Protein AF-A0A356X7Y5-F1 (afdb_monomer)

Secondary structure (DSSP, 8-state):
----SS--EEES-EEE-TT-EEE---SS--EEEESS-EEE-TT-EEE--TT-EEEESS-EEETGGGGEE-SS--EEEEEESSSSEEEEEESSPBPHHHHT-GGGEEEEETTT--EE-EEEEEE-TTTTS-EEEEEESPP-BT-EEEEEE-S-BBTTS-BPPTTEEEEEEB----EEEE-SSEETT-GGGEESS-TTSPPPSS-TTS-TT-EEEE-TT-EEEE-SEEE-TT-SEEEE-TT-EEEE-TT-EEE-TTPPEEEEEEEEESSSEEEE-STT---SSSS-SSEEEEEEEE-TTSEEEE---

Mean predicted aligned error: 7.17 Å

Nearest PDB structures (foldseek):
  3d1m-assembly1_D  TM=4.877E-01  e=1.302E-01  Homo sapiens
  7yix-assembly1_D  TM=3.576E-01  e=1.509E-01  Homo sapiens
  4nja-assembly1_H  TM=3.351E-01  e=1.928E-01  Mus musculus
  8si1-assembly1_H  TM=3.944E-01  e=5.677E-01  Homo sapiens
  4nj9-assembly1_H  TM=3.452E-01  e=1.308E+00  Mus musculus

pLDDT: mean 94.29, std 5.84, range [57.62, 98.81]

Solvent-accessible surface area (backbone atoms only — not comparable to full-atom values): 14761 Å² total; per-residue (Å²): 104,47,80,54,92,45,39,69,46,81,41,60,62,47,76,32,47,60,76,35,66,50,30,47,62,45,81,43,60,28,43,44,33,25,70,23,37,41,34,26,34,71,68,18,38,35,40,41,29,71,69,26,30,51,34,38,22,32,51,56,34,71,65,25,66,84,41,44,50,52,58,28,30,36,62,43,47,46,44,38,82,50,55,39,33,37,39,37,34,38,73,39,38,44,37,54,79,44,59,36,37,47,86,34,54,47,38,26,36,54,92,78,60,47,78,45,53,66,78,41,34,43,56,37,69,95,66,77,30,25,37,35,43,29,38,37,51,78,59,59,61,73,38,46,30,40,40,35,36,40,82,37,41,27,71,90,48,39,56,39,42,81,68,30,42,36,46,34,51,32,74,56,85,45,46,39,19,27,42,40,63,40,42,50,79,36,29,72,20,22,4,67,80,33,48,81,42,64,62,27,96,57,34,65,66,83,38,72,50,20,34,39,37,36,24,92,53,19,42,36,30,32,60,40,83,41,63,45,62,56,38,67,43,41,35,21,35,49,80,5,30,42,34,28,30,61,70,6,32,40,35,30,37,71,38,53,38,31,40,60,5,32,39,36,30,50,48,10,34,41,36,37,14,21,78,62,36,72,49,77,60,65,94,39,32,26,44,35,35,64,37,58,44,80,39,90,65,31,43,81,45,78,67,68,93

Structure (mmCIF, N/CA/C/O backbone):
data_AF-A0A356X7Y5-F1
#
_entry.id   AF-A0A356X7Y5-F1
#
loop_
_atom_site.group_PDB
_atom_site.id
_atom_site.type_symbol
_atom_site.label_atom_id
_atom_site.label_alt_id
_atom_site.label_comp_id
_atom_site.label_asym_id
_atom_site.label_entity_id
_atom_site.label_seq_id
_atom_site.pdbx_PDB_ins_code
_atom_site.Cartn_x
_atom_site.Cartn_y
_atom_site.Cartn_z
_atom_site.occupancy
_atom_site.B_iso_or_equiv
_atom_site.auth_seq_id
_atom_site.auth_comp_id
_atom_site.auth_asym_id
_atom_site.auth_atom_id
_atom_site.pdbx_PDB_model_num
ATOM 1 N N . THR A 1 1 ? -3.369 -12.642 -27.528 1.00 79.44 1 THR A N 1
ATOM 2 C CA . THR A 1 1 ? -2.284 -11.979 -28.268 1.00 79.44 1 THR A CA 1
ATOM 3 C C . THR A 1 1 ? -2.712 -10.588 -28.668 1.00 79.44 1 THR A C 1
ATOM 5 O O . THR A 1 1 ? -3.789 -10.423 -29.234 1.00 79.44 1 THR A O 1
ATOM 8 N N . ILE A 1 2 ? -1.907 -9.598 -28.313 1.00 78.44 2 ILE A N 1
ATOM 9 C CA . ILE A 1 2 ? -2.064 -8.186 -28.632 1.00 78.44 2 ILE A CA 1
ATOM 10 C C . ILE A 1 2 ? -1.122 -7.920 -29.788 1.00 78.44 2 ILE A C 1
ATOM 12 O O . ILE A 1 2 ? 0.072 -8.130 -29.631 1.00 78.44 2 ILE A O 1
ATOM 16 N N . SER A 1 3 ? -1.662 -7.481 -30.924 1.00 78.12 3 SER A N 1
ATOM 17 C CA . SER A 1 3 ? -0.821 -7.038 -32.028 1.00 78.12 3 SER A CA 1
ATOM 18 C C . SER A 1 3 ? -0.732 -5.529 -32.052 1.00 78.12 3 SER A C 1
ATOM 20 O O . SER A 1 3 ? -1.756 -4.839 -32.086 1.00 78.12 3 SER A O 1
ATOM 22 N N . THR A 1 4 ? 0.493 -5.031 -32.012 1.00 74.00 4 THR A N 1
ATOM 23 C CA . THR A 1 4 ? 0.773 -3.603 -31.891 1.00 74.00 4 THR A CA 1
ATOM 24 C C . THR A 1 4 ? 1.206 -2.989 -33.217 1.00 74.00 4 THR A C 1
ATOM 26 O O . THR A 1 4 ? 1.064 -1.780 -33.424 1.00 74.00 4 THR A O 1
ATOM 29 N N . ASN A 1 5 ? 1.701 -3.826 -34.138 1.00 76.69 5 ASN A N 1
ATOM 30 C CA . ASN A 1 5 ? 2.422 -3.402 -35.336 1.00 76.69 5 ASN A CA 1
ATOM 31 C C . ASN A 1 5 ? 3.566 -2.419 -35.004 1.00 76.69 5 ASN A C 1
ATOM 33 O O . ASN A 1 5 ? 3.744 -1.429 -35.718 1.00 76.69 5 ASN A O 1
ATOM 37 N N . GLY A 1 6 ? 4.279 -2.658 -33.897 1.00 77.81 6 GLY A N 1
ATOM 38 C CA . GLY A 1 6 ? 5.400 -1.839 -33.430 1.00 77.81 6 GLY A CA 1
ATOM 39 C C . GLY A 1 6 ? 5.007 -0.508 -32.786 1.00 77.81 6 GLY A C 1
ATOM 40 O O . GLY A 1 6 ? 5.810 0.420 -32.771 1.00 77.81 6 GLY A O 1
ATOM 41 N N . ASN A 1 7 ? 3.762 -0.361 -32.321 1.00 86.19 7 ASN A N 1
ATOM 42 C CA . ASN A 1 7 ? 3.323 0.843 -31.609 1.00 86.19 7 ASN A CA 1
ATOM 43 C C . ASN A 1 7 ? 3.182 0.567 -30.114 1.00 86.19 7 ASN A C 1
ATOM 45 O O . ASN A 1 7 ? 2.611 -0.446 -29.723 1.00 86.19 7 ASN A O 1
ATOM 49 N N . ASP A 1 8 ? 3.573 1.518 -29.274 1.00 90.94 8 ASP A N 1
ATOM 50 C CA . ASP A 1 8 ? 3.273 1.425 -27.846 1.00 90.94 8 ASP A CA 1
ATOM 51 C C . ASP A 1 8 ? 1.755 1.405 -27.608 1.00 90.94 8 ASP A C 1
ATOM 53 O O . ASP A 1 8 ? 0.985 2.131 -28.250 1.00 90.94 8 ASP A O 1
ATOM 57 N N . ILE A 1 9 ? 1.313 0.580 -26.658 1.00 91.94 9 ILE A N 1
ATOM 58 C CA . ILE A 1 9 ? -0.099 0.459 -26.279 1.00 91.94 9 ILE A CA 1
ATOM 59 C C . ILE A 1 9 ? -0.251 0.755 -24.800 1.00 91.94 9 ILE A C 1
ATOM 61 O O . ILE A 1 9 ? 0.468 0.207 -23.973 1.00 91.94 9 ILE A O 1
ATOM 65 N N . THR A 1 10 ? -1.244 1.573 -24.457 1.00 94.06 10 THR A N 1
ATOM 66 C CA . THR A 1 10 ? -1.528 1.949 -23.073 1.00 94.06 10 THR A CA 1
ATOM 67 C C . THR A 1 10 ? -2.860 1.388 -22.581 1.00 94.06 10 THR A C 1
ATOM 69 O O . THR A 1 10 ? -3.909 1.579 -23.199 1.00 94.06 10 THR A O 1
ATOM 72 N N . PHE A 1 11 ? -2.825 0.756 -21.412 1.00 94.00 11 PHE A N 1
ATOM 73 C CA . PHE A 1 11 ? -3.974 0.315 -20.630 1.00 94.00 11 PHE A CA 1
ATOM 74 C C . PHE A 1 11 ? -4.030 1.082 -19.304 1.00 94.00 11 PHE A C 1
ATOM 76 O O . PHE A 1 11 ? -3.005 1.477 -18.762 1.00 94.00 11 PHE A O 1
ATOM 83 N N . ASN A 1 12 ? -5.226 1.267 -18.741 1.00 92.50 12 ASN A N 1
ATOM 84 C CA . ASN A 1 12 ? -5.381 1.945 -17.445 1.00 92.50 12 ASN A CA 1
ATOM 85 C C . ASN A 1 12 ? -5.204 0.989 -16.263 1.00 92.50 12 ASN A C 1
ATOM 87 O O . ASN A 1 12 ? -4.486 1.280 -15.325 1.00 92.50 12 ASN A O 1
ATOM 91 N N . ASN A 1 13 ? -5.883 -0.152 -16.284 1.00 93.31 13 ASN A N 1
ATOM 92 C CA . ASN A 1 13 ? -5.697 -1.248 -15.340 1.00 93.31 13 ASN A CA 1
ATOM 93 C C . ASN A 1 13 ? -5.900 -2.535 -16.127 1.00 93.31 13 ASN A C 1
ATOM 95 O O . ASN A 1 13 ? -6.725 -2.563 -17.047 1.00 93.31 13 ASN A O 1
ATOM 99 N N . VAL A 1 14 ? -5.185 -3.586 -15.755 1.00 94.44 14 VAL A N 1
ATOM 100 C CA . VAL A 1 14 ? -5.291 -4.892 -16.402 1.00 94.44 14 VAL A CA 1
ATOM 101 C C . VAL A 1 14 ? -5.521 -5.946 -15.332 1.00 94.44 14 VAL A C 1
ATOM 103 O O . VAL A 1 14 ? -4.830 -5.979 -14.316 1.00 94.44 14 VAL A O 1
ATOM 106 N N . VAL A 1 15 ? -6.509 -6.805 -15.565 1.00 94.69 15 VAL A N 1
ATOM 107 C CA . VAL A 1 15 ? -6.745 -8.010 -14.771 1.00 94.69 15 VAL A CA 1
ATOM 108 C C . VAL A 1 15 ? -6.653 -9.192 -15.722 1.00 94.69 15 VAL A C 1
ATOM 110 O O . VAL A 1 15 ? -7.358 -9.224 -16.730 1.00 94.69 15 VAL A O 1
ATOM 113 N N . VAL A 1 16 ? -5.767 -10.133 -15.415 1.00 93.69 16 VAL A N 1
ATOM 114 C CA . VAL A 1 16 ? -5.638 -11.404 -16.126 1.00 93.69 16 VAL A CA 1
ATOM 115 C C . VAL A 1 16 ? -6.312 -12.466 -15.277 1.00 93.69 16 VAL A C 1
ATOM 117 O O . VAL A 1 16 ? -5.844 -12.794 -14.189 1.00 93.69 16 VAL A O 1
ATOM 120 N N . ASP A 1 17 ? -7.455 -12.949 -15.752 1.00 93.50 17 ASP A N 1
ATOM 121 C CA . ASP A 1 17 ? -8.250 -13.942 -15.040 1.00 93.50 17 ASP A CA 1
ATOM 122 C C . ASP A 1 17 ? -7.612 -15.335 -15.062 1.00 93.50 17 ASP A C 1
ATOM 124 O O . ASP A 1 17 ? -6.767 -15.652 -15.900 1.00 93.50 17 ASP A O 1
ATOM 128 N N . SER A 1 18 ? -8.068 -16.190 -14.146 1.00 92.69 18 SER A N 1
ATOM 129 C CA . SER A 1 18 ? -7.663 -17.594 -14.091 1.00 92.69 18 SER A CA 1
ATOM 130 C C . SER A 1 18 ? -7.896 -18.290 -15.436 1.00 92.69 18 SER A C 1
ATOM 132 O O . SER A 1 18 ? -8.994 -18.232 -15.996 1.00 92.69 18 SER A O 1
ATOM 134 N N . GLY A 1 19 ? -6.859 -18.941 -15.966 1.00 90.44 19 GLY A N 1
ATOM 135 C CA . GLY A 1 19 ? -6.884 -19.618 -17.262 1.00 90.44 19 GLY A CA 1
ATOM 136 C C . GLY A 1 19 ? -6.811 -18.688 -18.478 1.00 90.44 19 GLY A C 1
ATOM 137 O O . GLY A 1 19 ? -6.873 -19.179 -19.606 1.00 90.44 19 GLY A O 1
ATOM 138 N N . ALA A 1 20 ? -6.690 -17.371 -18.284 1.00 94.00 20 ALA A N 1
ATOM 139 C CA . ALA A 1 20 ? -6.461 -16.415 -19.360 1.00 94.00 20 ALA A CA 1
ATOM 140 C C . ALA A 1 20 ? -4.962 -16.155 -19.571 1.00 94.00 20 ALA A C 1
ATOM 142 O O . ALA A 1 20 ? -4.154 -16.240 -18.644 1.00 94.00 20 ALA A O 1
ATOM 143 N N . THR A 1 21 ? -4.605 -15.776 -20.800 1.00 93.44 21 THR A N 1
ATOM 144 C CA . THR A 1 21 ? -3.243 -15.366 -21.156 1.00 93.44 21 THR A CA 1
ATOM 145 C C . THR A 1 21 ? -3.265 -13.992 -21.812 1.00 93.44 21 THR A C 1
ATOM 147 O O . THR A 1 21 ? -3.920 -13.785 -22.839 1.00 93.44 21 THR A O 1
ATOM 150 N N . PHE A 1 22 ? -2.524 -13.056 -21.225 1.00 91.81 22 PHE A N 1
ATOM 151 C CA . PHE A 1 22 ? -2.178 -11.779 -21.837 1.00 91.81 22 PHE A CA 1
ATOM 152 C C . PHE A 1 22 ? -0.835 -11.949 -22.550 1.00 91.81 22 PHE A C 1
ATOM 154 O O . PHE A 1 22 ? 0.148 -12.282 -21.905 1.00 91.81 22 PHE A O 1
ATOM 161 N N . GLN A 1 23 ? -0.788 -11.761 -23.867 1.00 92.19 23 GLN A N 1
ATOM 162 C CA . GLN A 1 23 ? 0.404 -12.070 -24.668 1.00 92.19 23 GLN A CA 1
ATOM 163 C C . GLN A 1 23 ? 0.659 -10.977 -25.702 1.00 92.19 23 GLN A C 1
ATOM 165 O O . GLN A 1 23 ? -0.316 -10.560 -26.335 1.00 92.19 23 GLN A O 1
ATOM 170 N N . THR A 1 24 ? 1.903 -10.534 -25.888 1.00 91.00 24 THR A N 1
ATOM 171 C CA . THR A 1 24 ? 2.293 -9.589 -26.959 1.00 91.00 24 THR A CA 1
ATOM 172 C C . THR A 1 24 ? 2.594 -10.319 -28.279 1.00 91.00 24 THR A C 1
ATOM 174 O O . THR A 1 24 ? 2.473 -11.542 -28.326 1.00 91.00 24 THR A O 1
ATOM 177 N N . ASP A 1 25 ? 2.826 -9.611 -29.390 1.00 83.31 25 ASP A N 1
ATOM 178 C CA . ASP A 1 25 ? 2.997 -10.250 -30.707 1.00 83.31 25 ASP A CA 1
ATOM 179 C C . ASP A 1 25 ? 4.456 -10.551 -31.083 1.00 83.31 25 ASP A C 1
ATOM 181 O O . ASP A 1 25 ? 4.647 -11.375 -31.980 1.00 83.31 25 ASP A O 1
ATOM 185 N N . GLY A 1 26 ? 5.446 -9.928 -30.425 1.00 80.62 26 GLY A N 1
ATOM 186 C CA . GLY A 1 26 ? 6.882 -10.158 -30.640 1.00 80.62 26 GLY A CA 1
ATOM 187 C C . GLY A 1 26 ? 7.389 -9.792 -32.042 1.00 80.62 26 GLY A C 1
ATOM 188 O O . GLY A 1 26 ? 8.531 -10.062 -32.404 1.00 80.62 26 GLY A O 1
ATOM 189 N N . ALA A 1 27 ? 6.539 -9.209 -32.894 1.00 79.81 27 ALA A N 1
ATOM 190 C CA . ALA A 1 27 ? 6.854 -9.019 -34.308 1.00 79.81 27 ALA A CA 1
ATOM 191 C C . ALA A 1 27 ? 7.651 -7.733 -34.570 1.00 79.81 27 ALA A C 1
ATOM 193 O O . ALA A 1 27 ? 8.325 -7.611 -35.598 1.00 79.81 27 ALA A O 1
ATOM 194 N N . THR A 1 28 ? 7.515 -6.733 -33.702 1.00 85.69 28 THR A N 1
ATOM 195 C CA . THR A 1 28 ? 8.247 -5.465 -33.747 1.00 85.69 28 THR A CA 1
ATOM 196 C C . THR A 1 28 ? 8.237 -4.859 -32.354 1.00 85.69 28 THR A C 1
ATOM 198 O O . THR A 1 28 ? 7.142 -4.649 -31.840 1.00 85.69 28 THR A O 1
ATOM 201 N N . GLU A 1 29 ? 9.415 -4.498 -31.832 1.00 87.94 29 GLU A N 1
ATOM 202 C CA . GLU A 1 29 ? 9.562 -3.885 -30.508 1.00 87.94 29 GLU A CA 1
ATOM 203 C C . GLU A 1 29 ? 8.482 -2.834 -30.222 1.00 87.94 29 GLU A C 1
ATOM 205 O O . GLU A 1 29 ? 8.356 -1.816 -30.915 1.00 87.94 29 GLU A O 1
ATOM 210 N N . ASN A 1 30 ? 7.733 -3.070 -29.150 1.00 89.25 30 ASN A N 1
ATOM 211 C CA . ASN A 1 30 ? 6.812 -2.105 -28.570 1.00 89.25 30 ASN A CA 1
ATOM 212 C C . ASN A 1 30 ? 6.844 -2.139 -27.042 1.00 89.25 30 ASN A C 1
ATOM 214 O O . ASN A 1 30 ? 7.149 -3.156 -26.415 1.00 89.25 30 ASN A O 1
ATOM 218 N N . VAL A 1 31 ? 6.376 -1.058 -26.422 1.00 92.88 31 VAL A N 1
ATOM 219 C CA . VAL A 1 31 ? 6.111 -1.021 -24.984 1.00 92.88 31 VAL A CA 1
ATOM 220 C C . VAL A 1 31 ? 4.615 -1.164 -24.716 1.00 92.88 31 VAL A C 1
ATOM 222 O O . VAL A 1 31 ? 3.791 -0.346 -25.132 1.00 92.88 31 VAL A O 1
ATOM 225 N N . VAL A 1 32 ? 4.254 -2.187 -23.946 1.00 94.06 32 VAL A N 1
ATOM 226 C CA . VAL A 1 32 ? 2.935 -2.271 -23.322 1.00 94.06 32 VAL A CA 1
ATOM 227 C C . VAL A 1 32 ? 2.977 -1.511 -22.002 1.00 94.06 32 VAL A C 1
ATOM 229 O O . VAL A 1 32 ? 3.632 -1.920 -21.047 1.00 94.06 32 VAL A O 1
ATOM 232 N N . VAL A 1 33 ? 2.253 -0.399 -21.940 1.00 95.56 33 VAL A N 1
ATOM 233 C CA . VAL A 1 33 ? 2.143 0.455 -20.758 1.00 95.56 33 VAL A CA 1
ATOM 234 C C . VAL A 1 33 ? 0.844 0.150 -20.017 1.00 95.56 33 VAL A C 1
ATOM 236 O O . VAL A 1 33 ? -0.238 0.158 -20.600 1.00 95.56 33 VAL A O 1
ATOM 239 N N . VAL A 1 34 ? 0.924 -0.056 -18.708 1.00 96.06 34 VAL A N 1
ATOM 240 C CA . VAL A 1 34 ? -0.214 -0.114 -17.789 1.00 96.06 34 VAL A CA 1
ATOM 241 C C . VAL A 1 34 ? -0.099 1.075 -16.833 1.00 96.06 34 VAL A C 1
ATOM 243 O O . VAL A 1 34 ? 0.717 1.071 -15.919 1.00 96.06 34 VAL A O 1
ATOM 246 N N . GLU A 1 35 ? -0.903 2.121 -17.035 1.00 94.69 35 GLU A N 1
ATOM 247 C CA . GLU A 1 35 ? -0.849 3.362 -16.237 1.00 94.69 35 GLU A CA 1
ATOM 248 C C . GLU A 1 35 ? -1.279 3.182 -14.771 1.00 94.69 35 GLU A C 1
ATOM 250 O O . GLU A 1 35 ? -0.980 4.027 -13.924 1.00 94.69 35 GLU A O 1
ATOM 255 N N . GLY A 1 36 ? -1.981 2.095 -14.468 1.00 92.94 36 GLY A N 1
ATOM 256 C CA . GLY A 1 36 ? -2.417 1.695 -13.136 1.00 92.94 36 GLY A CA 1
ATOM 257 C C . GLY A 1 36 ? -1.903 0.305 -12.785 1.00 92.94 36 GLY A C 1
ATOM 258 O O . GLY A 1 36 ? -0.735 -0.007 -13.003 1.00 92.94 36 GLY A O 1
ATOM 259 N N . ASN A 1 37 ? -2.763 -0.529 -12.207 1.00 93.50 37 ASN A N 1
ATOM 260 C CA . ASN A 1 37 ? -2.350 -1.826 -11.678 1.00 93.50 37 ASN A CA 1
ATOM 261 C C . ASN A 1 37 ? -2.477 -2.939 -12.723 1.00 93.50 37 ASN A C 1
ATOM 263 O O . ASN A 1 37 ? -3.435 -2.969 -13.503 1.00 93.50 37 ASN A O 1
ATOM 267 N N . LEU A 1 38 ? -1.557 -3.901 -12.653 1.00 95.12 38 LEU A N 1
ATOM 268 C CA . LEU A 1 38 ? -1.670 -5.204 -13.305 1.00 95.12 38 LEU A CA 1
ATOM 269 C C . LEU A 1 38 ? -1.941 -6.256 -12.226 1.00 95.12 38 LEU A C 1
ATOM 271 O O . LEU A 1 38 ? -1.158 -6.415 -11.297 1.00 95.12 38 LEU A O 1
ATOM 275 N N . THR A 1 39 ? -3.060 -6.966 -12.318 1.00 94.19 39 THR A N 1
ATOM 276 C CA . THR A 1 39 ? -3.390 -8.080 -11.416 1.00 94.19 39 THR A CA 1
ATOM 277 C C . THR A 1 39 ? -3.431 -9.374 -12.209 1.00 94.19 39 THR A C 1
ATOM 279 O O . THR A 1 39 ? -4.210 -9.476 -13.154 1.00 94.19 39 THR A O 1
ATOM 282 N N . VAL A 1 40 ? -2.625 -10.358 -11.818 1.00 93.44 40 VAL A N 1
ATOM 283 C CA . VAL A 1 40 ? -2.649 -11.706 -12.400 1.00 93.44 40 VAL A CA 1
ATOM 284 C C . VAL A 1 40 ? -3.291 -12.641 -11.381 1.00 93.44 40 VAL A C 1
ATOM 286 O O . VAL A 1 40 ? -2.710 -12.924 -10.336 1.00 93.44 40 VAL A O 1
ATOM 289 N N . ASN A 1 41 ? -4.536 -13.043 -11.633 1.00 91.56 41 ASN A N 1
ATOM 290 C CA . ASN A 1 41 ? -5.259 -13.968 -10.762 1.00 91.56 41 ASN A CA 1
ATOM 291 C C . ASN A 1 41 ? -4.666 -15.380 -10.878 1.00 91.56 41 ASN A C 1
ATOM 293 O O . ASN A 1 41 ? -4.081 -15.714 -11.904 1.00 91.56 41 ASN A O 1
ATOM 297 N N . GLU A 1 42 ? -4.874 -16.219 -9.861 1.00 89.88 42 GLU A N 1
ATOM 298 C CA . GLU A 1 42 ? -4.336 -17.585 -9.814 1.00 89.88 42 GLU A CA 1
ATOM 299 C C . GLU A 1 42 ? -4.637 -18.387 -11.090 1.00 89.88 42 GLU A C 1
ATOM 301 O O . GLU A 1 42 ? -5.795 -18.543 -11.496 1.00 89.88 42 GLU A O 1
ATOM 306 N N . GLY A 1 43 ? -3.583 -18.880 -11.746 1.00 87.62 43 GLY A N 1
ATOM 307 C CA . GLY A 1 43 ? -3.649 -19.596 -13.025 1.00 87.62 43 GLY A CA 1
ATOM 308 C C . GLY A 1 43 ? -3.814 -18.715 -14.272 1.00 87.62 43 GLY A C 1
ATOM 309 O O . GLY A 1 43 ? -4.009 -19.249 -15.367 1.00 87.62 43 GLY A O 1
ATOM 310 N N . GLY A 1 44 ? -3.796 -17.390 -14.136 1.00 92.25 44 GLY A N 1
ATOM 311 C CA . GLY A 1 44 ? -3.614 -16.446 -15.241 1.00 92.25 44 GLY A CA 1
ATOM 312 C C . GLY A 1 44 ? -2.131 -1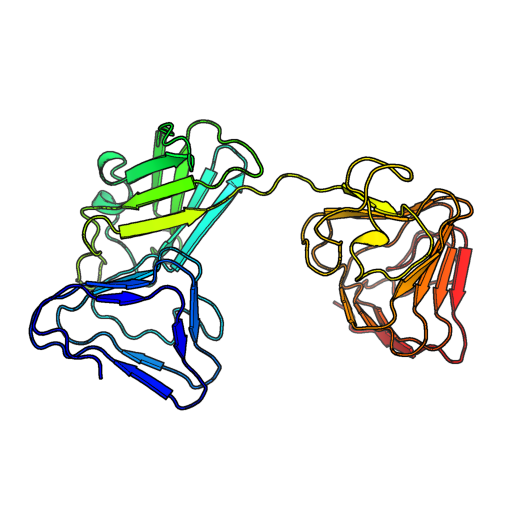6.288 -15.591 1.00 92.25 44 GLY A C 1
ATOM 313 O O . GLY A 1 44 ? -1.277 -16.548 -14.756 1.00 92.25 44 GLY A O 1
ATOM 314 N N . ASN A 1 45 ? -1.822 -15.878 -16.824 1.00 92.94 45 ASN A N 1
ATOM 315 C CA . ASN A 1 45 ? -0.436 -15.748 -17.297 1.00 92.94 45 ASN A CA 1
ATOM 316 C C . ASN A 1 45 ? -0.234 -14.472 -18.120 1.00 92.94 45 ASN A C 1
ATOM 318 O O . ASN A 1 45 ? -1.112 -14.085 -18.902 1.00 92.94 45 ASN A O 1
ATOM 322 N N . VAL A 1 46 ? 0.944 -13.861 -18.008 1.00 94.12 46 VAL A N 1
ATOM 323 C CA . VAL A 1 46 ? 1.390 -12.781 -18.897 1.00 94.12 46 VAL A CA 1
ATOM 324 C C . VAL A 1 46 ? 2.649 -13.239 -19.621 1.00 94.12 46 VAL A C 1
ATOM 326 O O . VAL A 1 46 ? 3.590 -13.687 -18.979 1.00 94.12 46 VAL A O 1
ATOM 329 N N . VAL A 1 47 ? 2.667 -13.119 -20.946 1.00 93.81 47 VAL A N 1
ATOM 330 C CA . VAL A 1 47 ? 3.804 -13.499 -21.788 1.00 93.81 47 VAL A CA 1
ATOM 331 C C . VAL A 1 47 ? 4.180 -12.316 -22.672 1.00 93.81 47 VAL A C 1
ATOM 333 O O . VAL A 1 47 ? 3.397 -11.876 -23.516 1.00 93.81 47 VAL A O 1
ATOM 336 N N . VAL A 1 48 ? 5.364 -11.767 -22.452 1.00 92.88 48 VAL A N 1
ATOM 337 C CA . VAL A 1 48 ? 5.955 -10.729 -23.294 1.00 92.88 48 VAL A CA 1
ATOM 338 C C . VAL A 1 48 ? 6.901 -11.434 -24.258 1.00 92.88 48 VAL A C 1
ATOM 340 O O . VAL A 1 48 ? 7.832 -12.102 -23.825 1.00 92.88 48 VAL A O 1
ATOM 343 N N . GLU A 1 49 ? 6.616 -11.353 -25.551 1.00 91.31 49 GLU A N 1
ATOM 344 C CA . GLU A 1 49 ? 7.350 -12.078 -26.592 1.00 91.31 49 GLU A CA 1
ATOM 345 C C . GLU A 1 49 ? 8.521 -11.246 -27.138 1.00 91.31 49 GLU A C 1
ATOM 347 O O . GLU A 1 49 ? 8.432 -10.025 -27.254 1.00 91.31 49 GLU A O 1
ATOM 352 N N . ASP A 1 50 ? 9.602 -11.934 -27.511 1.00 89.19 50 ASP A N 1
ATOM 353 C CA . ASP A 1 50 ? 10.763 -11.393 -28.233 1.00 89.19 50 ASP A CA 1
ATOM 354 C C . ASP A 1 50 ? 11.385 -10.108 -27.642 1.00 89.19 50 ASP A C 1
ATOM 356 O O . ASP A 1 50 ? 12.041 -10.159 -26.601 1.00 89.19 50 ASP A O 1
ATOM 360 N N . ASP A 1 51 ? 11.283 -8.974 -28.336 1.00 86.44 51 ASP A N 1
ATOM 361 C CA . ASP A 1 51 ? 11.886 -7.694 -27.952 1.00 86.44 51 ASP A CA 1
ATOM 362 C C . ASP A 1 51 ? 10.894 -6.732 -27.282 1.00 86.44 51 ASP A C 1
ATOM 364 O O . ASP A 1 51 ? 11.278 -5.627 -26.886 1.00 86.44 51 ASP A O 1
ATOM 368 N N . ASP A 1 52 ? 9.648 -7.164 -27.076 1.00 92.62 52 ASP A N 1
ATOM 369 C CA . ASP A 1 52 ? 8.634 -6.364 -26.407 1.00 92.62 52 ASP A CA 1
ATOM 370 C C . ASP A 1 52 ? 8.983 -6.094 -24.940 1.00 92.62 52 ASP A C 1
ATOM 372 O O . ASP A 1 52 ? 9.692 -6.842 -24.253 1.00 92.62 52 ASP A O 1
ATOM 376 N N . LYS A 1 53 ? 8.457 -4.977 -24.433 1.00 94.69 53 LYS A N 1
ATOM 377 C CA . LYS A 1 53 ? 8.714 -4.503 -23.070 1.00 94.69 53 LYS A CA 1
ATOM 378 C C . LYS A 1 53 ? 7.413 -4.180 -22.349 1.00 94.69 53 LYS A C 1
ATOM 380 O O . LYS A 1 53 ? 6.403 -3.822 -22.957 1.00 94.69 53 LYS A O 1
ATOM 385 N N . LEU A 1 54 ? 7.457 -4.263 -21.023 1.00 94.94 54 LEU A N 1
ATOM 386 C CA . LEU A 1 54 ? 6.320 -4.001 -20.146 1.00 94.94 54 LEU A CA 1
ATOM 387 C C . LEU A 1 54 ? 6.641 -2.851 -19.188 1.00 94.94 54 LEU A C 1
ATOM 389 O O . LEU A 1 54 ? 7.699 -2.840 -18.562 1.00 94.94 54 LEU A O 1
ATOM 393 N N . ASP A 1 55 ? 5.719 -1.900 -19.050 1.00 96.62 55 ASP A N 1
ATOM 394 C CA . ASP A 1 55 ? 5.817 -0.758 -18.134 1.00 96.62 55 ASP A CA 1
ATOM 395 C C . ASP A 1 55 ? 4.542 -0.651 -17.293 1.00 96.62 55 ASP A C 1
ATOM 397 O O . ASP A 1 55 ? 3.508 -0.184 -17.768 1.00 96.62 55 ASP A O 1
ATOM 401 N N . ILE A 1 56 ? 4.593 -1.121 -16.043 1.00 96.31 56 ILE A N 1
ATOM 402 C CA . ILE A 1 56 ? 3.455 -1.068 -15.117 1.00 96.31 56 ILE A CA 1
ATOM 403 C C . ILE A 1 56 ? 3.690 0.038 -14.097 1.00 96.31 56 ILE A C 1
ATOM 405 O O . ILE A 1 56 ? 4.461 -0.138 -13.153 1.00 96.31 56 ILE A O 1
ATOM 409 N N . GLN A 1 57 ? 2.962 1.142 -14.221 1.00 96.44 57 GLN A N 1
ATOM 410 C CA . GLN A 1 57 ? 3.160 2.322 -13.381 1.00 96.44 57 GLN A CA 1
ATOM 411 C C . GLN A 1 57 ? 2.594 2.173 -11.963 1.00 96.44 57 GLN A C 1
ATOM 413 O O . GLN A 1 57 ? 3.135 2.776 -11.030 1.00 96.44 57 GLN A O 1
ATOM 418 N N . GLY A 1 58 ? 1.512 1.402 -11.802 1.00 92.50 58 GLY A N 1
ATOM 419 C CA . GLY A 1 58 ? 0.924 1.024 -10.512 1.00 92.50 58 GLY A CA 1
ATOM 420 C C . GLY A 1 58 ? 1.541 -0.254 -9.943 1.00 92.50 58 GLY A C 1
ATOM 421 O O . GLY A 1 58 ? 2.684 -0.578 -10.231 1.00 92.50 58 GLY A O 1
ATOM 422 N N . GLU A 1 59 ? 0.813 -1.006 -9.127 1.00 89.62 59 GLU A N 1
ATOM 423 C CA . GLU A 1 59 ? 1.326 -2.242 -8.517 1.00 89.62 59 GLU A CA 1
ATOM 424 C C . GLU A 1 59 ? 1.076 -3.480 -9.394 1.00 89.62 59 GLU A C 1
ATOM 426 O O . GLU A 1 59 ? 0.080 -3.553 -10.122 1.00 89.62 59 GLU A O 1
ATOM 431 N N . VAL A 1 60 ? 1.962 -4.476 -9.274 1.00 91.81 60 VAL A N 1
ATOM 432 C CA . VAL A 1 60 ? 1.752 -5.833 -9.803 1.00 91.81 60 VAL A CA 1
ATOM 433 C C . VAL A 1 60 ? 1.224 -6.718 -8.669 1.00 91.81 60 VAL A C 1
ATOM 435 O O . VAL A 1 60 ? 1.927 -6.947 -7.687 1.00 91.81 60 VAL A O 1
ATOM 438 N N . GLY A 1 61 ? -0.023 -7.179 -8.774 1.00 86.62 61 GLY A N 1
ATOM 439 C CA . GLY A 1 61 ? -0.722 -7.943 -7.732 1.00 86.62 61 GLY A CA 1
ATOM 440 C C . GLY A 1 61 ? -1.196 -9.334 -8.171 1.00 86.62 61 GLY A C 1
ATOM 441 O O . GLY A 1 61 ? -1.089 -9.696 -9.342 1.00 86.62 61 GLY A O 1
ATOM 442 N N . GLY A 1 62 ? -1.773 -10.089 -7.227 1.00 82.19 62 GLY A N 1
ATOM 443 C CA . GLY A 1 62 ? -2.194 -11.485 -7.422 1.00 82.19 62 GLY A CA 1
ATOM 444 C C . GLY A 1 62 ? -1.028 -12.467 -7.261 1.00 82.19 62 GLY A C 1
ATOM 445 O O . GLY A 1 62 ? -0.165 -12.218 -6.419 1.00 82.19 62 GLY A O 1
ATOM 446 N N . ASP A 1 63 ? -0.983 -13.524 -8.079 1.00 76.94 63 ASP A N 1
ATOM 447 C CA . ASP A 1 63 ? 0.180 -14.433 -8.172 1.00 76.94 63 ASP A CA 1
ATOM 448 C C . ASP A 1 63 ? 1.396 -13.738 -8.825 1.00 76.94 63 ASP A C 1
ATOM 450 O O . ASP A 1 63 ? 2.534 -14.189 -8.731 1.00 76.94 63 ASP A O 1
ATOM 454 N N . GLY A 1 64 ? 1.179 -12.522 -9.336 1.00 68.56 64 GLY A N 1
ATOM 455 C CA . GLY A 1 64 ? 2.189 -11.474 -9.363 1.00 68.56 64 GLY A CA 1
ATOM 456 C C . GLY A 1 64 ? 3.207 -11.591 -10.492 1.00 68.56 64 GLY A C 1
ATOM 457 O O . GLY A 1 64 ? 2.928 -12.124 -11.560 1.00 68.56 64 GLY A O 1
ATOM 458 N N . ALA A 1 65 ? 4.387 -11.006 -10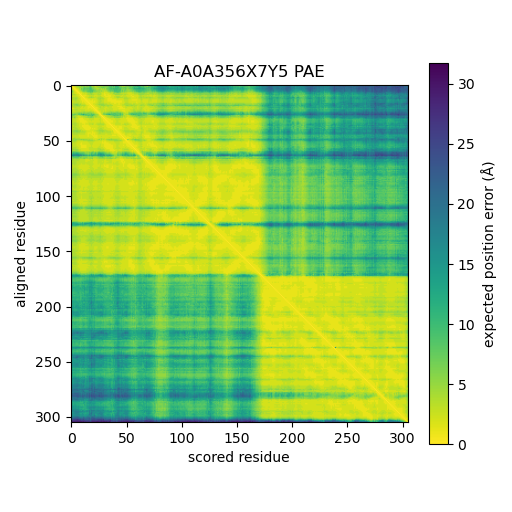.257 1.00 76.94 65 ALA A N 1
ATOM 459 C CA . ALA A 1 65 ? 5.480 -10.910 -11.227 1.00 76.94 65 ALA A CA 1
ATOM 460 C C . ALA A 1 65 ? 6.125 -12.253 -11.587 1.00 76.94 65 ALA A C 1
ATOM 462 O O . ALA A 1 65 ? 6.834 -12.313 -12.586 1.00 76.94 65 ALA A O 1
ATOM 463 N N . ASP A 1 66 ? 5.901 -13.293 -10.783 1.00 83.12 66 ASP A N 1
ATOM 464 C CA . ASP A 1 66 ? 6.431 -14.633 -11.044 1.00 83.12 66 ASP A CA 1
ATOM 465 C C . ASP A 1 66 ? 5.647 -15.340 -12.171 1.00 83.12 66 ASP A C 1
ATOM 467 O O . ASP A 1 66 ? 6.202 -16.197 -12.851 1.00 83.12 66 ASP A O 1
ATOM 471 N N . GLU A 1 67 ? 4.406 -14.910 -12.437 1.00 87.69 67 GLU A N 1
ATOM 472 C CA . GLU A 1 67 ? 3.550 -15.377 -13.546 1.00 87.69 67 GLU A CA 1
ATOM 473 C C . GLU A 1 67 ? 3.656 -14.483 -14.802 1.00 87.69 67 GLU A C 1
ATOM 475 O O . GLU A 1 67 ? 2.833 -14.558 -15.724 1.00 87.69 67 GLU A O 1
ATOM 480 N N . ILE A 1 68 ? 4.649 -13.586 -14.824 1.00 92.25 68 ILE A N 1
ATOM 481 C CA . ILE A 1 68 ? 4.965 -12.731 -15.969 1.00 92.25 68 ILE A CA 1
ATOM 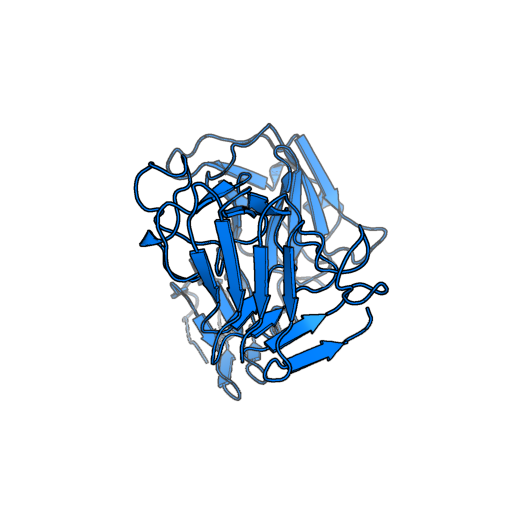482 C C . ILE A 1 68 ? 6.264 -13.229 -16.596 1.00 92.25 68 ILE A C 1
ATOM 484 O O . ILE A 1 68 ? 7.358 -12.911 -16.122 1.00 92.25 68 ILE A O 1
ATOM 488 N N . ASP A 1 69 ? 6.137 -13.970 -17.692 1.00 92.62 69 ASP A N 1
ATOM 489 C CA . ASP A 1 69 ? 7.273 -14.319 -18.535 1.00 92.62 69 ASP A CA 1
ATOM 490 C C . ASP A 1 69 ? 7.621 -13.116 -19.412 1.00 92.62 69 ASP A C 1
ATOM 492 O O . ASP A 1 69 ? 6.800 -12.643 -20.199 1.00 92.62 69 ASP A O 1
ATOM 496 N N . SER A 1 70 ? 8.816 -12.565 -19.218 1.00 93.75 70 SER A N 1
ATOM 497 C CA . SER A 1 70 ? 9.289 -11.402 -19.962 1.00 93.75 70 SER A CA 1
ATOM 498 C C . SER A 1 70 ? 10.787 -11.515 -20.213 1.00 93.75 70 SER A C 1
ATOM 500 O O . SER A 1 70 ? 11.541 -11.698 -19.252 1.00 93.75 70 SER A O 1
ATOM 502 N N . PRO A 1 71 ? 11.260 -11.365 -21.462 1.00 93.12 71 PRO A N 1
ATOM 503 C CA . PRO A 1 71 ? 12.682 -11.363 -21.780 1.00 93.12 71 PRO A CA 1
ATOM 504 C C . PRO A 1 71 ? 13.366 -10.122 -21.200 1.00 93.12 71 PRO A C 1
ATOM 506 O O . PRO A 1 71 ? 14.431 -10.241 -20.598 1.00 93.12 71 PRO A O 1
ATOM 509 N N . SER A 1 72 ? 12.710 -8.962 -21.274 1.00 95.50 72 SER A N 1
ATOM 510 C CA . SER A 1 72 ? 13.206 -7.695 -20.730 1.00 95.50 72 SER A CA 1
ATOM 511 C C . SER A 1 72 ? 12.836 -7.500 -19.249 1.00 95.50 72 SER A C 1
ATOM 513 O O . SER A 1 72 ? 11.790 -7.995 -18.800 1.00 95.50 72 SER A O 1
ATOM 515 N N . PRO A 1 73 ? 13.653 -6.771 -18.463 1.00 97.12 73 PRO A N 1
ATOM 516 C CA . PRO A 1 73 ? 13.308 -6.423 -17.092 1.00 97.12 73 PRO A CA 1
ATOM 517 C C . PRO A 1 73 ? 12.182 -5.380 -17.031 1.00 97.12 73 PRO A C 1
ATOM 519 O O . PRO A 1 73 ? 12.039 -4.539 -17.916 1.00 97.12 73 PRO A O 1
ATOM 522 N N . PHE A 1 74 ? 11.429 -5.387 -15.932 1.00 97.06 74 PHE A N 1
ATOM 523 C CA . PHE A 1 74 ? 10.463 -4.357 -15.548 1.00 97.06 74 PHE A CA 1
ATOM 524 C C . PHE A 1 74 ? 10.453 -4.159 -14.024 1.00 97.06 74 PHE A C 1
ATOM 526 O O . PHE A 1 74 ? 10.816 -5.055 -13.251 1.00 97.06 74 PHE A O 1
ATOM 533 N N . ALA A 1 75 ? 10.038 -2.977 -13.562 1.00 97.12 75 ALA A N 1
ATOM 534 C CA . ALA A 1 75 ? 9.896 -2.695 -12.138 1.00 97.12 75 ALA A CA 1
ATOM 535 C C . ALA A 1 75 ? 8.550 -3.217 -11.605 1.00 97.12 75 ALA A C 1
ATOM 537 O O . ALA A 1 75 ? 7.464 -2.801 -12.013 1.00 97.12 75 ALA A O 1
ATOM 538 N N . VAL A 1 76 ? 8.620 -4.116 -10.628 1.00 96.31 76 VAL A N 1
ATOM 539 C CA . VAL A 1 76 ? 7.457 -4.751 -9.999 1.00 96.31 76 VAL A CA 1
ATOM 540 C C . VAL A 1 76 ? 6.817 -3.807 -8.988 1.00 96.31 76 VAL A C 1
ATOM 542 O O . VAL A 1 76 ? 5.619 -3.547 -9.068 1.00 96.31 76 VAL A O 1
ATOM 545 N N . THR A 1 77 ? 7.615 -3.242 -8.076 1.00 95.12 77 THR A N 1
ATOM 546 C CA . THR A 1 77 ? 7.129 -2.375 -6.989 1.00 95.12 77 THR A CA 1
ATOM 547 C C . THR A 1 77 ? 8.023 -1.161 -6.774 1.00 95.12 77 THR A C 1
ATOM 549 O O . THR A 1 77 ? 9.221 -1.189 -7.075 1.00 95.12 77 THR A O 1
ATOM 552 N N . ALA A 1 78 ? 7.435 -0.106 -6.204 1.00 97.00 78 ALA A N 1
ATOM 553 C CA . ALA A 1 78 ? 8.155 1.033 -5.653 1.00 97.00 78 ALA A CA 1
ATOM 554 C C . ALA A 1 78 ? 7.611 1.382 -4.266 1.00 97.00 78 ALA A C 1
ATOM 556 O O . ALA A 1 78 ? 6.459 1.777 -4.115 1.00 97.00 78 ALA A O 1
ATOM 557 N N . VAL A 1 79 ? 8.441 1.241 -3.231 1.00 95.38 79 VAL A N 1
ATOM 558 C CA . VAL A 1 79 ? 7.999 1.375 -1.838 1.00 95.38 79 VAL A CA 1
ATOM 559 C C . VAL A 1 79 ? 8.865 2.382 -1.097 1.00 95.38 79 VAL A C 1
ATOM 561 O O . VAL A 1 79 ? 10.057 2.162 -0.907 1.00 95.38 79 VAL A O 1
ATOM 564 N N . ALA A 1 80 ? 8.259 3.463 -0.606 1.00 96.44 80 ALA A N 1
ATOM 565 C CA . ALA A 1 80 ? 8.908 4.341 0.364 1.00 96.44 80 ALA A CA 1
ATOM 566 C C . ALA A 1 80 ? 8.888 3.688 1.755 1.00 96.44 80 ALA A C 1
ATOM 568 O O . ALA A 1 80 ? 7.846 3.625 2.417 1.00 96.44 80 ALA A O 1
ATOM 569 N N . THR A 1 81 ? 10.036 3.185 2.212 1.00 92.31 81 THR A N 1
ATOM 570 C CA . THR A 1 81 ? 10.151 2.542 3.532 1.00 92.31 81 THR A CA 1
ATOM 571 C C . THR A 1 81 ? 10.080 3.584 4.650 1.00 92.31 81 THR A C 1
ATOM 573 O O . THR A 1 81 ? 9.403 3.380 5.663 1.00 92.31 81 THR A O 1
ATOM 576 N N . ASP A 1 82 ? 10.666 4.755 4.415 1.00 93.94 82 ASP A N 1
ATOM 577 C CA . ASP A 1 82 ? 10.611 5.948 5.262 1.00 93.94 82 ASP A CA 1
ATOM 578 C C . ASP A 1 82 ? 10.633 7.225 4.395 1.00 93.94 82 ASP A C 1
ATOM 580 O O . ASP A 1 82 ? 10.440 7.159 3.183 1.00 93.94 82 ASP A O 1
ATOM 584 N N . LEU A 1 83 ? 10.806 8.402 5.008 1.00 96.62 83 LEU A N 1
ATOM 585 C CA . LEU A 1 83 ? 10.777 9.688 4.297 1.00 96.62 83 LEU A CA 1
ATOM 586 C C . LEU A 1 83 ? 12.054 10.000 3.506 1.00 96.62 83 LEU A C 1
ATOM 588 O O . LEU A 1 83 ? 12.108 11.020 2.830 1.00 96.62 83 LEU A O 1
ATOM 592 N N . ASN A 1 84 ? 13.084 9.168 3.586 1.00 98.25 84 ASN A N 1
ATOM 593 C CA . ASN A 1 84 ? 14.379 9.366 2.943 1.00 98.25 84 ASN A CA 1
ATOM 594 C C . ASN A 1 84 ? 14.854 8.134 2.169 1.00 98.25 84 ASN A C 1
ATOM 596 O O . ASN A 1 84 ? 15.955 8.160 1.615 1.00 98.25 84 ASN A O 1
ATOM 600 N N . THR A 1 85 ? 14.031 7.088 2.105 1.00 98.19 85 THR A N 1
ATOM 601 C CA . THR A 1 85 ? 14.403 5.804 1.523 1.00 98.19 85 THR A CA 1
ATOM 602 C C . THR A 1 85 ? 13.280 5.250 0.660 1.00 98.19 85 THR A C 1
ATOM 604 O O . THR A 1 85 ? 12.135 5.131 1.105 1.00 98.19 85 THR A O 1
ATOM 607 N N . VAL A 1 86 ? 13.622 4.869 -0.571 1.00 98.50 86 VAL A N 1
ATOM 608 C CA . VAL A 1 86 ? 12.731 4.165 -1.503 1.00 98.50 86 VAL A CA 1
ATOM 609 C C . VAL A 1 86 ? 13.392 2.861 -1.923 1.00 98.50 86 VAL A C 1
ATOM 611 O O . VAL A 1 86 ? 14.586 2.830 -2.197 1.00 98.50 86 VAL A O 1
ATOM 614 N N . LEU A 1 87 ? 12.617 1.787 -1.982 1.00 98.00 87 LEU A N 1
ATOM 615 C CA . LEU A 1 87 ? 13.028 0.481 -2.478 1.00 98.00 87 LEU A CA 1
ATOM 616 C C . LEU A 1 87 ? 12.293 0.197 -3.789 1.00 98.00 87 LEU A C 1
ATOM 618 O O . LEU A 1 87 ? 11.062 0.197 -3.810 1.00 98.00 87 LEU A O 1
ATOM 622 N N . ILE A 1 88 ? 13.041 -0.079 -4.856 1.00 98.06 88 ILE A N 1
ATOM 623 C CA . ILE A 1 88 ? 12.496 -0.607 -6.112 1.00 98.06 88 ILE A CA 1
ATOM 624 C C . ILE A 1 88 ? 12.821 -2.093 -6.192 1.00 98.06 88 ILE A C 1
ATOM 626 O O . ILE A 1 88 ? 13.959 -2.492 -5.939 1.00 98.06 88 ILE A O 1
ATOM 630 N N . THR A 1 89 ? 11.827 -2.903 -6.550 1.00 96.88 89 THR A N 1
ATOM 631 C CA . THR A 1 89 ? 12.023 -4.328 -6.848 1.00 96.88 89 THR A CA 1
ATOM 632 C C . THR A 1 89 ? 11.761 -4.576 -8.324 1.00 96.88 89 THR A C 1
ATOM 634 O O . THR A 1 89 ? 10.691 -4.230 -8.819 1.00 96.88 89 THR A O 1
ATOM 637 N N . PHE A 1 90 ? 12.711 -5.197 -9.012 1.00 97.12 90 PHE A N 1
ATOM 638 C CA . PHE A 1 90 ? 12.605 -5.616 -10.408 1.00 97.12 90 PHE A CA 1
ATOM 639 C C . PHE A 1 90 ? 12.206 -7.093 -10.516 1.00 97.12 90 PHE A C 1
ATOM 641 O O . PHE A 1 90 ? 12.355 -7.878 -9.569 1.00 97.12 90 PHE A O 1
ATOM 648 N N . ASN A 1 91 ? 11.679 -7.497 -11.672 1.00 95.50 91 ASN A N 1
ATOM 649 C CA . ASN A 1 91 ? 11.373 -8.905 -11.940 1.00 95.50 91 ASN A CA 1
ATOM 650 C C . ASN A 1 91 ? 12.647 -9.744 -12.163 1.00 95.50 91 ASN A C 1
ATOM 652 O O . ASN A 1 91 ? 12.635 -10.942 -11.897 1.00 95.50 91 ASN A O 1
ATOM 656 N N . LYS A 1 92 ? 13.751 -9.107 -12.571 1.00 95.38 92 LYS A N 1
ATOM 657 C CA . LYS A 1 92 ? 15.032 -9.744 -12.899 1.00 95.38 92 LYS A CA 1
ATOM 658 C C . LYS A 1 92 ? 16.208 -9.137 -12.151 1.00 95.38 92 LYS A C 1
ATOM 660 O O . LYS A 1 92 ? 16.131 -8.015 -11.649 1.00 95.38 92 LYS A O 1
ATOM 665 N N . GLU A 1 93 ? 17.277 -9.919 -12.046 1.00 97.06 93 GLU A N 1
ATOM 666 C CA . GLU A 1 93 ? 18.562 -9.448 -11.534 1.00 97.06 93 GLU A CA 1
ATOM 667 C C . GLU A 1 93 ? 19.103 -8.334 -12.425 1.00 97.06 93 GLU A C 1
ATOM 669 O O . GLU A 1 93 ? 19.130 -8.478 -13.643 1.00 97.06 93 GLU A O 1
ATOM 674 N N . MET A 1 94 ? 19.531 -7.226 -11.825 1.00 98.38 94 MET A N 1
ATOM 675 C CA . MET A 1 94 ? 19.944 -6.027 -12.553 1.00 98.38 94 MET A CA 1
ATOM 676 C C . MET A 1 94 ? 21.464 -5.900 -12.611 1.00 98.38 94 MET A C 1
ATOM 678 O O . MET A 1 94 ? 22.178 -6.289 -11.686 1.00 98.38 94 MET A O 1
ATOM 682 N N . VAL A 1 95 ? 21.971 -5.297 -13.684 1.00 98.38 95 VAL A N 1
ATOM 683 C CA . VAL A 1 95 ? 23.394 -4.968 -13.819 1.00 98.38 95 VAL A CA 1
ATOM 684 C C . VAL A 1 95 ? 23.778 -3.877 -12.810 1.00 98.38 95 VAL A C 1
ATOM 686 O O . VAL A 1 95 ? 23.285 -2.752 -12.878 1.00 98.38 95 VAL A O 1
ATOM 689 N N . GLU A 1 96 ? 24.697 -4.199 -11.892 1.00 97.94 96 GLU A N 1
ATOM 690 C CA . GLU A 1 96 ? 25.064 -3.362 -10.734 1.00 97.94 96 GLU A CA 1
ATOM 691 C C . GLU A 1 96 ? 25.450 -1.928 -11.110 1.00 97.94 96 GLU A C 1
ATOM 693 O O . GLU A 1 96 ? 24.820 -0.982 -10.647 1.00 97.94 96 GLU A O 1
ATOM 698 N N . PHE A 1 97 ? 26.424 -1.733 -12.004 1.00 97.81 97 PHE A N 1
ATOM 699 C CA . PHE A 1 97 ? 26.909 -0.382 -12.314 1.00 97.81 97 PHE A CA 1
ATOM 700 C C . PHE A 1 97 ? 25.859 0.508 -13.007 1.00 97.81 97 PHE A C 1
ATOM 702 O O . PHE A 1 97 ? 25.956 1.733 -12.931 1.00 97.81 97 PHE A O 1
ATOM 709 N N . LEU A 1 98 ? 24.866 -0.085 -13.684 1.00 98.44 98 LEU A N 1
ATOM 710 C CA . LEU A 1 98 ? 23.735 0.647 -14.262 1.00 98.44 98 LEU A CA 1
ATOM 711 C C . LEU A 1 98 ? 22.694 0.972 -13.187 1.00 98.44 98 LEU A C 1
ATOM 713 O O . LEU A 1 98 ? 22.209 2.102 -13.126 1.00 98.44 98 LEU A O 1
ATOM 717 N N . ALA A 1 99 ? 22.389 -0.000 -12.324 1.00 98.50 99 ALA A N 1
ATOM 718 C CA . ALA A 1 99 ? 21.421 0.129 -11.240 1.00 98.50 99 ALA A CA 1
ATOM 719 C C . ALA A 1 99 ? 21.873 1.090 -10.122 1.00 98.50 99 ALA A C 1
ATOM 721 O O . ALA A 1 99 ? 21.053 1.712 -9.451 1.00 98.50 99 ALA A O 1
ATOM 722 N N . GLU A 1 100 ? 23.180 1.241 -9.918 1.00 98.62 100 GLU A N 1
ATOM 723 C CA . GLU A 1 100 ? 23.746 2.151 -8.915 1.00 98.62 100 GLU A CA 1
ATOM 724 C C . GLU A 1 100 ? 24.068 3.548 -9.472 1.00 98.62 100 GLU A C 1
ATOM 726 O O . GLU A 1 100 ? 24.432 4.463 -8.727 1.00 98.62 100 GLU A O 1
ATOM 731 N N . ASN A 1 101 ? 23.892 3.765 -10.780 1.00 98.62 101 ASN A N 1
ATOM 732 C CA . ASN A 1 101 ? 24.080 5.074 -11.394 1.00 98.62 101 ASN A CA 1
ATOM 733 C C . ASN A 1 101 ? 22.860 5.972 -11.152 1.00 98.62 101 ASN A C 1
ATOM 735 O O . ASN A 1 101 ? 21.857 5.891 -11.856 1.00 98.62 101 ASN A O 1
ATOM 739 N N . THR A 1 102 ? 22.965 6.909 -10.210 1.00 98.50 102 THR A N 1
ATOM 740 C CA . THR A 1 102 ? 21.865 7.824 -9.855 1.00 98.50 102 THR A CA 1
ATOM 741 C C . THR A 1 102 ? 21.347 8.674 -11.021 1.00 98.50 102 THR A C 1
ATOM 743 O O . THR A 1 102 ? 20.191 9.086 -10.994 1.00 98.50 102 THR A O 1
ATOM 746 N N . SER A 1 103 ? 22.147 8.894 -12.073 1.00 98.50 103 SER A N 1
ATOM 747 C CA . SER A 1 103 ? 21.727 9.656 -13.265 1.00 98.50 103 SER A CA 1
ATOM 748 C C . SER A 1 103 ? 20.655 8.941 -14.094 1.00 98.50 103 SER A C 1
ATOM 750 O O . SER A 1 103 ? 19.986 9.576 -14.907 1.00 98.50 103 SER A O 1
ATOM 752 N N . ASN A 1 104 ? 20.475 7.636 -13.881 1.00 98.69 104 ASN A N 1
ATOM 753 C CA . ASN A 1 104 ? 19.436 6.832 -14.519 1.00 98.69 104 ASN A CA 1
ATOM 754 C C . ASN A 1 104 ? 18.046 7.033 -13.893 1.00 98.69 104 ASN A C 1
ATOM 756 O O . ASN A 1 104 ? 17.064 6.490 -14.400 1.00 98.69 104 ASN A O 1
ATOM 760 N N . TYR A 1 105 ? 17.947 7.822 -12.817 1.00 98.69 105 TYR A N 1
ATOM 761 C CA . TYR A 1 105 ? 16.741 7.969 -12.011 1.00 98.69 105 TYR A CA 1
ATOM 762 C C . TYR A 1 105 ? 16.326 9.433 -11.872 1.00 98.69 105 TYR A C 1
ATOM 764 O O . TYR A 1 105 ? 17.132 10.309 -11.560 1.00 98.69 105 TYR A O 1
ATOM 772 N N . SER A 1 106 ? 15.033 9.700 -12.031 1.00 98.62 106 SER A N 1
ATOM 773 C CA . SER A 1 106 ? 14.433 11.000 -11.726 1.00 98.62 106 SER A CA 1
ATOM 774 C C . SER A 1 106 ? 13.181 10.805 -10.889 1.00 98.62 106 SER A C 1
ATOM 776 O O . SER A 1 106 ? 12.325 10.001 -11.250 1.00 98.62 106 SER A O 1
ATOM 778 N N . ILE A 1 107 ? 13.065 11.532 -9.777 1.00 98.75 107 ILE A N 1
ATOM 779 C CA . ILE A 1 107 ? 11.896 11.475 -8.897 1.00 98.75 107 ILE A CA 1
ATOM 780 C C . ILE A 1 107 ? 11.257 12.857 -8.825 1.00 98.75 107 ILE A C 1
ATOM 782 O O . ILE A 1 107 ? 11.942 13.862 -8.627 1.00 98.75 107 ILE A O 1
ATOM 786 N N . VAL A 1 108 ? 9.933 12.906 -8.955 1.00 98.69 108 VAL A N 1
ATOM 787 C CA . VAL A 1 108 ? 9.134 14.128 -8.811 1.00 98.69 108 VAL A CA 1
ATOM 788 C C . VAL A 1 108 ? 7.879 13.870 -7.980 1.00 98.69 108 VAL A C 1
ATOM 790 O O . VAL A 1 108 ? 7.324 12.773 -8.019 1.00 98.69 108 VAL A O 1
ATOM 793 N N . SER A 1 109 ? 7.404 14.875 -7.245 1.00 98.00 109 SER A N 1
ATOM 794 C CA . SER A 1 109 ? 6.082 14.828 -6.602 1.00 98.00 109 SER A CA 1
ATOM 795 C C . SER A 1 109 ? 4.948 14.983 -7.620 1.00 98.00 109 SER A C 1
ATOM 797 O O . SER A 1 109 ? 5.123 15.588 -8.676 1.00 98.00 109 SER A O 1
ATOM 799 N N . LEU A 1 110 ? 3.753 14.497 -7.299 1.00 95.88 110 LEU A N 1
ATOM 800 C CA . LEU A 1 110 ? 2.533 14.698 -8.078 1.00 95.88 110 LEU A CA 1
ATOM 801 C C . LEU A 1 110 ? 1.460 15.407 -7.231 1.00 95.88 110 LEU A C 1
ATOM 803 O O . LEU A 1 110 ? 1.371 15.175 -6.027 1.00 95.88 110 LEU A O 1
ATOM 807 N N . PRO A 1 111 ? 0.650 16.305 -7.830 1.00 91.19 111 PRO A N 1
ATOM 808 C CA . PRO A 1 111 ? 0.732 16.808 -9.208 1.00 91.19 111 PRO A CA 1
ATOM 809 C C . PRO A 1 111 ? 1.792 17.914 -9.400 1.00 91.19 111 PRO A C 1
ATOM 811 O O . PRO A 1 111 ? 1.954 18.419 -10.506 1.00 91.19 111 PRO A O 1
ATOM 814 N N . GLY A 1 112 ? 2.489 18.328 -8.335 1.00 87.31 112 GLY A N 1
ATOM 815 C CA . GLY A 1 112 ? 3.345 19.523 -8.329 1.00 87.31 112 GLY A CA 1
ATOM 816 C C . GLY A 1 112 ? 4.659 19.421 -9.110 1.00 87.31 112 GLY A C 1
ATOM 817 O O . GLY A 1 112 ? 5.323 20.439 -9.285 1.00 87.31 112 GLY A O 1
ATOM 818 N N . LEU A 1 113 ? 5.052 18.223 -9.552 1.00 95.44 113 LEU A N 1
ATOM 819 C CA . LEU A 1 113 ? 6.289 17.932 -10.289 1.00 95.44 113 LEU A CA 1
ATOM 820 C C . LEU A 1 113 ? 7.552 18.506 -9.631 1.00 95.44 113 LEU A C 1
ATOM 822 O O . LEU A 1 113 ? 8.508 18.876 -10.311 1.00 95.44 113 LEU A O 1
ATOM 826 N N . THR A 1 114 ? 7.569 18.592 -8.298 1.00 97.94 114 THR A N 1
ATOM 827 C CA . THR A 1 114 ? 8.734 19.097 -7.563 1.00 97.94 114 THR A CA 1
ATOM 828 C C . THR A 1 114 ? 9.805 18.007 -7.519 1.00 97.94 114 THR A C 1
ATOM 830 O O . THR A 1 114 ? 9.492 16.911 -7.048 1.00 97.94 114 THR A O 1
ATOM 833 N N . PRO A 1 115 ? 11.040 18.268 -7.987 1.00 98.25 115 PRO A N 1
ATOM 834 C CA . PRO A 1 115 ? 12.100 17.266 -7.981 1.00 98.25 115 PRO A CA 1
ATOM 835 C C . PRO A 1 115 ? 12.4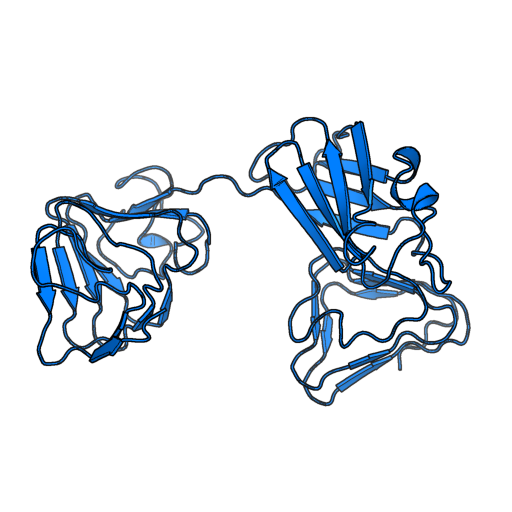73 16.798 -6.573 1.00 98.25 115 PRO A C 1
ATOM 837 O O . PRO A 1 115 ? 12.529 17.593 -5.634 1.00 98.25 115 PRO A O 1
ATOM 840 N N . VAL A 1 116 ? 12.785 15.511 -6.461 1.00 98.56 116 VAL A N 1
ATOM 841 C CA . VAL A 1 116 ? 13.370 14.865 -5.284 1.00 98.56 116 VAL A CA 1
ATOM 842 C C . VAL A 1 116 ? 14.753 14.360 -5.683 1.00 98.56 116 VAL A C 1
ATOM 844 O O . VAL A 1 116 ? 14.902 13.646 -6.674 1.00 98.56 116 VAL A O 1
ATOM 847 N N . THR A 1 117 ? 15.777 14.741 -4.924 1.00 98.56 117 THR A N 1
ATOM 848 C CA . THR A 1 117 ? 17.160 14.346 -5.209 1.00 98.56 117 THR A CA 1
ATOM 849 C C . THR A 1 117 ? 17.373 12.880 -4.858 1.00 98.56 117 THR A C 1
ATOM 851 O O . THR A 1 117 ? 17.072 12.469 -3.738 1.00 98.56 117 THR A O 1
ATOM 854 N N . VAL A 1 118 ? 17.960 12.119 -5.782 1.00 98.62 118 VAL A N 1
ATOM 855 C CA . VAL A 1 118 ? 18.491 10.774 -5.529 1.00 98.62 118 VAL A CA 1
ATOM 856 C C . VAL A 1 118 ? 19.953 10.906 -5.103 1.00 98.62 118 VAL A C 1
ATOM 858 O O . VAL A 1 118 ? 20.818 11.203 -5.924 1.00 98.62 118 VAL A O 1
ATOM 861 N N . ASN A 1 119 ? 20.229 10.736 -3.809 1.00 98.38 119 ASN A N 1
ATOM 862 C CA . ASN A 1 119 ? 21.574 10.881 -3.243 1.00 98.38 119 ASN A CA 1
ATOM 863 C C . ASN A 1 119 ? 22.447 9.658 -3.540 1.00 98.38 119 ASN A C 1
ATOM 865 O O . ASN A 1 119 ? 23.637 9.798 -3.814 1.00 98.38 119 ASN A O 1
ATOM 869 N N . SER A 1 120 ? 21.858 8.464 -3.478 1.00 98.62 120 SER A N 1
ATOM 870 C CA . SER A 1 120 ? 22.518 7.202 -3.806 1.00 98.62 120 SER A CA 1
ATOM 871 C C . SER A 1 120 ? 21.498 6.169 -4.274 1.00 98.62 120 SER A C 1
ATOM 873 O O . SER A 1 120 ? 20.329 6.234 -3.893 1.00 98.62 120 SER A O 1
ATOM 875 N N . ALA A 1 121 ? 21.964 5.204 -5.060 1.00 98.69 121 ALA A N 1
ATOM 876 C CA . ALA A 1 121 ? 21.257 3.985 -5.421 1.00 98.69 121 ALA A CA 1
ATOM 877 C C . ALA A 1 121 ? 22.193 2.810 -5.107 1.00 98.69 121 ALA A C 1
ATOM 879 O O . ALA A 1 121 ? 23.377 2.879 -5.425 1.00 98.69 121 ALA A O 1
ATOM 880 N N . THR A 1 122 ? 21.692 1.782 -4.427 1.00 98.38 122 THR A N 1
ATOM 881 C CA . THR A 1 122 ? 22.494 0.624 -4.008 1.00 98.38 122 THR A CA 1
ATOM 882 C C . THR A 1 122 ? 21.755 -0.657 -4.342 1.00 98.38 122 THR A C 1
ATOM 884 O O . THR A 1 122 ? 20.635 -0.865 -3.863 1.00 98.38 122 THR A O 1
ATOM 887 N N . LEU A 1 123 ? 22.372 -1.511 -5.154 1.00 98.50 123 LEU A N 1
ATOM 888 C CA . LEU A 1 123 ? 21.817 -2.800 -5.538 1.00 98.50 123 LEU A CA 1
ATOM 889 C C . LEU A 1 123 ? 22.083 -3.829 -4.430 1.00 98.50 123 LEU A C 1
ATOM 891 O O . LEU A 1 123 ? 23.174 -3.914 -3.872 1.00 98.50 123 LEU A O 1
ATOM 895 N N . ASN A 1 124 ? 21.090 -4.657 -4.108 1.00 96.06 124 ASN A N 1
ATOM 896 C CA . ASN A 1 124 ? 21.228 -5.746 -3.142 1.00 96.06 124 ASN A CA 1
ATOM 897 C C . ASN A 1 124 ? 21.985 -6.950 -3.743 1.00 96.06 124 ASN A C 1
ATOM 899 O O . ASN A 1 124 ? 21.417 -8.029 -3.938 1.00 96.06 124 ASN A O 1
ATOM 903 N N . THR A 1 125 ? 23.270 -6.765 -4.049 1.00 87.62 125 THR A N 1
ATOM 904 C CA . THR A 1 125 ? 24.140 -7.779 -4.675 1.00 87.62 125 THR A CA 1
ATOM 905 C C . THR A 1 125 ? 24.488 -8.945 -3.753 1.00 87.62 125 THR A C 1
ATOM 907 O O . THR A 1 125 ? 24.750 -10.046 -4.223 1.00 87.62 125 THR A O 1
ATOM 910 N N . GLY A 1 126 ? 24.432 -8.744 -2.432 1.00 80.31 126 GLY A N 1
ATOM 911 C CA . GLY A 1 126 ? 24.546 -9.823 -1.442 1.00 80.31 126 GLY A CA 1
ATOM 912 C C . GLY A 1 126 ? 23.271 -10.662 -1.274 1.00 80.31 126 GLY A C 1
ATOM 913 O O . GLY A 1 126 ? 23.272 -11.614 -0.492 1.00 80.31 126 GLY A O 1
ATOM 914 N N . GLY A 1 127 ? 22.187 -10.286 -1.958 1.00 85.75 127 GLY A N 1
ATOM 915 C CA . GLY A 1 127 ? 20.886 -10.942 -1.927 1.00 85.75 127 GLY A CA 1
ATOM 916 C C . GLY A 1 127 ? 20.488 -11.482 -3.298 1.00 85.75 127 GLY A C 1
ATOM 917 O O . GLY A 1 127 ? 21.197 -12.287 -3.886 1.00 85.75 127 GLY A O 1
ATOM 918 N N . ASN A 1 128 ? 19.319 -11.064 -3.784 1.00 87.62 128 ASN A N 1
ATOM 919 C CA . ASN A 1 128 ? 18.728 -11.561 -5.028 1.00 87.62 128 ASN A CA 1
ATOM 920 C C . ASN A 1 128 ? 19.051 -10.708 -6.261 1.00 87.62 128 ASN A C 1
ATOM 922 O O . ASN A 1 128 ? 18.426 -10.941 -7.282 1.00 87.62 128 ASN A O 1
ATOM 926 N N . GLY A 1 129 ? 19.882 -9.659 -6.154 1.00 95.44 129 GLY A N 1
ATOM 927 C CA . GLY A 1 129 ? 20.230 -8.770 -7.273 1.00 95.44 129 GLY A CA 1
ATOM 928 C C . GLY A 1 129 ? 19.054 -8.029 -7.932 1.00 95.44 129 GLY A C 1
ATOM 929 O O . GLY A 1 129 ? 19.241 -7.388 -8.959 1.00 95.44 129 GLY A O 1
ATOM 930 N N . ARG A 1 130 ? 17.841 -8.095 -7.366 1.00 96.62 130 ARG A N 1
ATOM 931 C CA . ARG A 1 130 ? 16.595 -7.538 -7.936 1.00 96.62 130 ARG A CA 1
ATOM 932 C C . ARG A 1 130 ? 16.148 -6.244 -7.264 1.00 96.62 130 ARG A C 1
ATOM 934 O O . ARG A 1 130 ? 15.145 -5.656 -7.656 1.00 96.62 130 ARG A O 1
ATOM 941 N N . GLN A 1 131 ? 16.824 -5.833 -6.198 1.00 98.12 131 GLN A N 1
ATOM 942 C CA . GLN A 1 131 ? 16.364 -4.773 -5.308 1.00 98.12 131 GLN A CA 1
ATOM 943 C C . GLN A 1 131 ? 17.354 -3.621 -5.267 1.00 98.12 131 GLN A C 1
ATOM 945 O O . GLN A 1 131 ? 18.505 -3.824 -4.890 1.00 98.12 131 GLN A O 1
ATOM 950 N N . VAL A 1 132 ? 16.886 -2.416 -5.589 1.00 98.56 132 VAL A N 1
ATOM 951 C CA . VAL A 1 132 ? 17.683 -1.188 -5.502 1.00 98.56 132 VAL A CA 1
ATOM 952 C C . VAL A 1 132 ? 17.120 -0.309 -4.396 1.00 98.56 132 VAL A C 1
ATOM 954 O O . VAL A 1 132 ? 15.949 0.075 -4.425 1.00 98.56 132 VAL A O 1
ATOM 957 N N . THR A 1 133 ? 17.960 -0.001 -3.412 1.00 98.44 133 THR A N 1
ATOM 958 C CA . THR A 1 133 ? 17.632 0.922 -2.324 1.00 98.44 133 THR A CA 1
ATOM 959 C C . THR A 1 133 ? 18.172 2.304 -2.651 1.00 98.44 133 THR A C 1
ATOM 961 O O . THR A 1 133 ? 19.370 2.481 -2.866 1.00 98.44 133 THR A O 1
ATOM 964 N N . PHE A 1 134 ? 17.288 3.292 -2.659 1.00 98.69 134 PHE A N 1
ATOM 965 C CA . PHE A 1 134 ? 17.611 4.687 -2.905 1.00 98.69 134 PHE A CA 1
ATOM 966 C C . PHE A 1 134 ? 17.656 5.452 -1.592 1.00 98.69 134 PHE A C 1
ATOM 968 O O . PHE A 1 134 ? 16.688 5.414 -0.833 1.00 98.69 134 PHE A O 1
ATOM 975 N N . SER A 1 135 ? 18.729 6.211 -1.363 1.00 98.62 135 SER A N 1
ATOM 976 C CA . SER A 1 135 ? 18.700 7.314 -0.402 1.00 98.62 135 SER A CA 1
ATOM 977 C C . SER A 1 135 ? 18.295 8.581 -1.141 1.00 98.62 135 SER A C 1
ATOM 979 O O . SER A 1 135 ? 18.922 8.950 -2.135 1.00 98.62 135 SER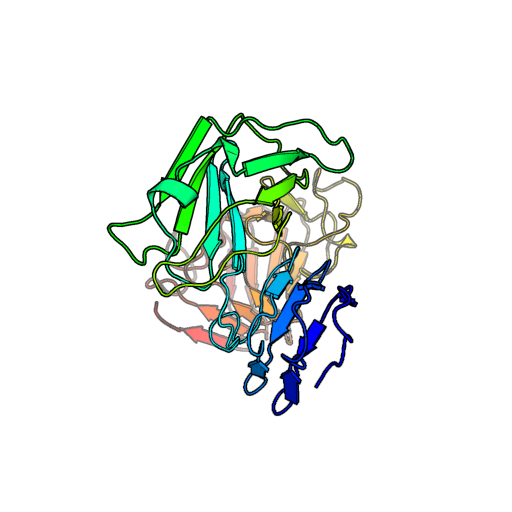 A O 1
ATOM 981 N N . ILE A 1 136 ? 17.259 9.259 -0.661 1.00 98.69 136 ILE A N 1
ATOM 982 C CA . ILE A 1 136 ? 16.666 10.424 -1.317 1.00 98.69 136 ILE A CA 1
ATOM 983 C C . ILE A 1 136 ? 16.557 11.621 -0.368 1.00 98.69 136 ILE A C 1
ATOM 985 O O . ILE A 1 136 ? 16.610 11.491 0.861 1.00 98.69 136 ILE A O 1
ATOM 989 N N . SER A 1 137 ? 16.405 12.822 -0.931 1.00 98.38 137 SER A N 1
ATOM 990 C CA . SER A 1 137 ? 15.982 13.987 -0.148 1.00 98.38 137 SER A CA 1
ATOM 991 C C . SER A 1 137 ? 14.599 13.748 0.461 1.00 98.38 137 SER A C 1
ATOM 993 O O . SER A 1 137 ? 13.776 13.060 -0.138 1.00 98.38 137 SER A O 1
ATOM 995 N N . THR A 1 138 ? 14.337 14.346 1.623 1.00 97.56 138 THR A N 1
ATOM 996 C CA . THR A 1 138 ? 13.122 14.078 2.400 1.00 97.56 138 THR A CA 1
ATOM 997 C C . THR A 1 138 ? 11.843 14.325 1.594 1.00 97.56 138 THR A C 1
ATOM 999 O O . THR A 1 138 ? 11.623 15.432 1.098 1.00 97.56 138 THR A O 1
ATOM 1002 N N . ILE A 1 139 ? 10.998 13.299 1.494 1.00 97.44 139 ILE A N 1
ATOM 1003 C CA . ILE A 1 139 ? 9.648 13.367 0.925 1.00 97.44 139 ILE A CA 1
ATOM 1004 C C . ILE A 1 139 ? 8.604 13.689 2.001 1.00 97.44 139 ILE A C 1
ATOM 1006 O O . ILE A 1 139 ? 8.902 13.727 3.194 1.00 97.44 139 ILE A O 1
ATOM 1010 N N . GLN A 1 140 ? 7.371 13.942 1.573 1.00 94.75 140 GLN A N 1
ATOM 1011 C CA . GLN A 1 140 ? 6.229 14.196 2.442 1.00 94.75 140 GLN A CA 1
ATOM 1012 C C . GLN A 1 140 ? 5.322 12.972 2.504 1.00 94.75 140 GLN A C 1
ATOM 1014 O O . GLN A 1 140 ? 5.200 12.214 1.540 1.00 94.75 140 GLN A O 1
ATOM 1019 N N . GLU A 1 141 ? 4.675 12.803 3.650 1.00 92.31 141 GLU A N 1
ATOM 1020 C CA . GLU A 1 141 ? 3.624 11.809 3.810 1.00 92.31 141 GLU A CA 1
ATOM 1021 C C . GLU A 1 141 ? 2.392 12.179 2.975 1.00 92.31 141 GLU A C 1
ATOM 1023 O O . GLU A 1 141 ? 2.110 13.357 2.756 1.00 92.31 141 GLU A O 1
ATOM 1028 N N . ASP A 1 142 ? 1.661 11.164 2.514 1.00 87.50 142 ASP A N 1
ATOM 1029 C CA . ASP A 1 142 ? 0.401 11.286 1.767 1.00 87.50 142 ASP A CA 1
ATOM 1030 C C . ASP A 1 142 ? 0.495 12.101 0.460 1.00 87.50 142 ASP A C 1
ATOM 1032 O O . ASP A 1 142 ? -0.517 12.539 -0.092 1.00 87.50 142 ASP A O 1
ATOM 1036 N N . VAL A 1 143 ? 1.711 12.252 -0.071 1.00 93.56 143 VAL A N 1
ATOM 1037 C CA . VAL A 1 143 ? 1.995 12.807 -1.397 1.00 93.56 143 VAL A CA 1
ATOM 1038 C C . VAL A 1 143 ? 2.429 11.676 -2.325 1.00 93.56 143 VAL A C 1
ATOM 1040 O O . VAL A 1 143 ? 3.303 10.882 -1.978 1.00 93.56 143 VAL A O 1
ATOM 1043 N N . GLU A 1 144 ? 1.818 11.606 -3.508 1.00 95.88 144 GLU A N 1
ATOM 1044 C CA . GLU A 1 144 ? 2.226 10.663 -4.549 1.00 95.88 144 GLU A CA 1
ATOM 1045 C C . GLU A 1 144 ? 3.493 11.167 -5.244 1.00 95.88 144 GLU A C 1
ATOM 1047 O O . GLU A 1 144 ? 3.628 12.351 -5.561 1.00 95.88 144 GLU A O 1
ATOM 1052 N N . TYR A 1 145 ? 4.419 10.254 -5.503 1.00 98.25 145 TYR A N 1
ATOM 1053 C CA . TYR A 1 145 ? 5.652 10.500 -6.231 1.00 98.25 145 TYR A CA 1
ATOM 1054 C C . TYR A 1 145 ? 5.728 9.594 -7.449 1.00 98.25 145 TYR A C 1
ATOM 1056 O O . TYR A 1 145 ? 5.238 8.466 -7.437 1.00 98.25 145 TYR A O 1
ATOM 1064 N N . ARG A 1 146 ? 6.389 10.089 -8.493 1.00 98.19 146 ARG A N 1
ATOM 1065 C CA . ARG A 1 146 ? 6.738 9.327 -9.687 1.00 98.19 146 ARG A CA 1
ATOM 1066 C C . ARG A 1 146 ? 8.247 9.200 -9.772 1.00 98.19 146 ARG A C 1
ATOM 1068 O O . ARG A 1 146 ? 8.933 10.221 -9.766 1.00 98.19 146 ARG A O 1
ATOM 1075 N N . ILE A 1 147 ? 8.735 7.975 -9.909 1.00 98.62 147 ILE A N 1
ATOM 1076 C CA . ILE A 1 147 ? 10.106 7.691 -10.326 1.00 98.62 147 ILE A CA 1
ATOM 1077 C C . ILE A 1 147 ? 10.105 7.300 -11.805 1.00 98.62 147 ILE A C 1
ATOM 1079 O O . ILE A 1 147 ? 9.286 6.490 -12.232 1.00 98.62 147 ILE A O 1
ATOM 1083 N N . THR A 1 148 ? 11.008 7.897 -12.576 1.00 98.62 148 THR A N 1
ATOM 1084 C CA . THR A 1 148 ? 11.310 7.533 -13.962 1.00 98.62 148 THR A CA 1
ATOM 1085 C C . THR A 1 148 ? 12.705 6.919 -14.008 1.00 98.62 148 THR A C 1
ATOM 1087 O O . THR A 1 148 ? 13.643 7.490 -13.449 1.00 98.62 148 THR A O 1
ATOM 1090 N N . MET A 1 149 ? 12.825 5.765 -14.659 1.00 98.69 149 MET A N 1
ATOM 1091 C CA . MET A 1 149 ? 14.034 4.949 -14.762 1.00 98.69 149 MET A CA 1
ATOM 1092 C C . MET A 1 149 ? 14.432 4.794 -16.229 1.00 98.69 149 MET A C 1
ATOM 1094 O O . MET A 1 149 ? 13.577 4.589 -17.086 1.00 98.69 149 MET A O 1
ATOM 1098 N N . ASN A 1 150 ? 15.726 4.904 -16.520 1.00 98.44 150 ASN A N 1
ATOM 1099 C CA . ASN A 1 150 ? 16.276 4.802 -17.872 1.00 98.44 150 ASN A CA 1
ATOM 1100 C C . ASN A 1 150 ? 17.615 4.059 -17.867 1.00 98.44 150 ASN A C 1
ATOM 1102 O O . ASN A 1 150 ? 18.311 4.066 -16.858 1.00 98.44 150 ASN A O 1
ATOM 1106 N N . ASN A 1 151 ? 18.011 3.500 -19.014 1.00 97.94 151 ASN A N 1
ATOM 1107 C CA . ASN A 1 151 ? 19.330 2.883 -19.227 1.00 97.94 151 ASN A CA 1
ATOM 1108 C C . ASN A 1 151 ? 19.668 1.787 -18.194 1.00 97.94 151 ASN A C 1
ATOM 1110 O O . ASN A 1 151 ? 20.772 1.762 -17.642 1.00 97.94 151 ASN A O 1
ATOM 1114 N N . LEU A 1 152 ? 18.693 0.929 -17.886 1.00 98.50 152 LEU A N 1
ATOM 1115 C CA . LEU A 1 152 ? 18.866 -0.216 -16.994 1.00 98.50 152 LEU A CA 1
ATOM 1116 C C . LEU A 1 152 ? 18.756 -1.513 -17.793 1.00 98.50 152 LEU A C 1
ATOM 1118 O O . LEU A 1 152 ? 17.927 -1.615 -18.694 1.00 98.50 152 LEU A O 1
ATOM 1122 N N . GLU A 1 153 ? 19.556 -2.502 -17.415 1.00 98.19 153 GLU A N 1
ATOM 1123 C CA . GLU A 1 153 ? 19.615 -3.823 -18.046 1.00 98.19 153 GLU A CA 1
ATOM 1124 C C . GLU A 1 153 ? 19.620 -4.912 -16.974 1.00 98.19 153 GLU A C 1
ATOM 1126 O O . GLU A 1 153 ? 20.110 -4.690 -15.856 1.00 98.19 153 GLU A O 1
ATOM 1131 N N . SER A 1 154 ? 19.099 -6.090 -17.316 1.00 97.44 154 SER A N 1
ATOM 1132 C CA . SER A 1 154 ? 19.225 -7.283 -16.480 1.00 97.44 154 SER A CA 1
ATOM 1133 C C . SER A 1 154 ? 20.502 -8.072 -16.778 1.00 97.44 154 SER A C 1
ATOM 1135 O O . SER A 1 154 ? 21.099 -7.964 -17.848 1.00 97.44 154 SER A O 1
ATOM 1137 N N . THR A 1 155 ? 20.957 -8.872 -15.813 1.00 96.69 155 THR A N 1
ATOM 1138 C CA . THR A 1 155 ? 22.193 -9.668 -15.929 1.00 96.69 155 THR A CA 1
ATOM 1139 C C . THR A 1 155 ? 22.074 -10.833 -16.914 1.00 96.69 155 THR A C 1
ATOM 1141 O O . THR A 1 155 ? 23.086 -11.283 -17.451 1.00 96.69 155 THR A O 1
ATOM 1144 N N . ASP A 1 156 ? 20.853 -11.307 -17.166 1.00 94.50 156 ASP A N 1
ATOM 1145 C CA . ASP A 1 156 ? 20.513 -12.329 -18.161 1.00 94.50 156 ASP A CA 1
ATOM 1146 C C . ASP A 1 156 ? 20.283 -11.753 -19.571 1.00 94.50 156 ASP A C 1
ATOM 1148 O O . ASP A 1 156 ? 20.059 -12.513 -20.514 1.00 94.50 156 ASP A O 1
ATOM 1152 N N . GLY A 1 157 ? 20.414 -10.431 -19.725 1.00 90.19 157 GLY A N 1
ATOM 1153 C CA . GLY A 1 157 ? 20.165 -9.700 -20.962 1.00 90.19 157 GLY A CA 1
ATOM 1154 C C . GLY A 1 157 ? 18.736 -9.162 -21.054 1.00 90.19 157 GLY A C 1
ATOM 1155 O O . GLY A 1 157 ? 17.804 -9.725 -20.492 1.00 90.19 157 GLY A O 1
ATOM 1156 N N . GLY A 1 158 ? 18.578 -8.061 -21.789 1.00 94.44 158 GLY A N 1
ATOM 1157 C CA . GLY A 1 158 ? 17.316 -7.333 -21.914 1.00 94.44 158 GLY A CA 1
ATOM 1158 C C . GLY A 1 158 ? 17.405 -5.938 -21.299 1.00 94.44 158 GLY A C 1
ATOM 1159 O O . GLY A 1 158 ? 18.008 -5.729 -20.245 1.00 94.44 158 GLY A O 1
ATOM 1160 N N . GLU A 1 159 ? 16.792 -4.973 -21.976 1.00 96.94 159 GLU A N 1
ATOM 1161 C CA . GLU A 1 159 ? 16.784 -3.569 -21.570 1.00 96.94 159 GLU A CA 1
ATOM 1162 C C . GLU A 1 159 ? 15.434 -3.205 -20.954 1.00 96.94 159 GLU A C 1
ATOM 1164 O O . GLU A 1 159 ? 14.377 -3.564 -21.476 1.00 96.94 159 GLU A O 1
ATOM 1169 N N . LEU A 1 160 ? 15.458 -2.439 -19.865 1.00 97.88 160 LEU A N 1
ATOM 1170 C CA . LEU A 1 160 ? 14.255 -1.824 -19.314 1.00 97.88 160 LEU A CA 1
ATOM 1171 C C . LEU A 1 160 ? 13.629 -0.887 -20.360 1.00 97.88 160 LEU A C 1
ATOM 1173 O O . LEU A 1 160 ? 14.341 -0.251 -21.141 1.00 97.88 160 LEU A O 1
ATOM 1177 N N . SER A 1 161 ? 12.299 -0.757 -20.364 1.00 97.19 161 SER A N 1
ATOM 1178 C CA . SER A 1 161 ? 11.638 0.212 -21.245 1.00 97.19 161 SER A CA 1
ATOM 1179 C C . SER A 1 161 ? 12.164 1.634 -21.023 1.00 97.19 161 SER A C 1
ATOM 1181 O O . SER A 1 161 ? 12.558 2.033 -19.924 1.00 97.19 161 SER A O 1
ATOM 1183 N N . THR A 1 162 ? 12.177 2.425 -22.095 1.00 96.00 162 THR A N 1
ATOM 1184 C CA . THR A 1 162 ? 12.556 3.838 -21.997 1.00 96.00 162 THR A CA 1
ATOM 1185 C C . THR A 1 162 ? 11.510 4.594 -21.182 1.00 96.00 162 THR A C 1
ATOM 1187 O O . THR A 1 162 ? 10.313 4.387 -21.356 1.00 96.00 162 THR A O 1
ATOM 1190 N N . ASN A 1 163 ? 11.962 5.509 -20.324 1.00 97.19 163 ASN A N 1
ATOM 1191 C CA . ASN A 1 163 ? 11.133 6.267 -19.391 1.00 97.19 163 ASN A CA 1
ATOM 1192 C C . ASN A 1 163 ? 10.238 5.382 -18.513 1.00 97.19 163 ASN A C 1
ATOM 1194 O O . ASN A 1 163 ? 9.121 5.791 -18.200 1.00 97.19 163 ASN A O 1
ATOM 1198 N N . HIS A 1 164 ? 10.737 4.222 -18.082 1.00 98.44 164 HIS A N 1
ATOM 1199 C CA . HIS A 1 164 ? 9.985 3.299 -17.239 1.00 98.44 164 HIS A CA 1
ATOM 1200 C C . HIS A 1 164 ? 9.526 3.980 -15.951 1.00 98.44 164 HIS A C 1
ATOM 1202 O O . HIS A 1 164 ? 10.334 4.603 -15.250 1.00 98.44 164 HIS A O 1
ATOM 1208 N N . ILE A 1 165 ? 8.238 3.884 -15.624 1.00 98.25 165 ILE A N 1
ATOM 1209 C CA . ILE A 1 165 ? 7.645 4.647 -14.524 1.00 98.25 165 ILE A CA 1
ATOM 1210 C C . ILE A 1 165 ? 7.185 3.726 -13.402 1.00 98.25 165 ILE A C 1
ATOM 1212 O O . ILE A 1 165 ? 6.546 2.714 -13.637 1.00 98.25 165 ILE A O 1
ATOM 1216 N N . LYS A 1 166 ? 7.404 4.155 -12.153 1.00 97.94 166 LYS A N 1
ATOM 1217 C CA . LYS A 1 166 ? 6.617 3.696 -10.998 1.00 97.94 166 LYS A CA 1
ATOM 1218 C C . LYS A 1 166 ? 6.074 4.867 -10.207 1.00 97.94 166 LYS A C 1
ATOM 1220 O O . LYS A 1 166 ? 6.681 5.942 -10.159 1.00 97.94 166 LYS A O 1
ATOM 1225 N N . ARG A 1 167 ? 4.945 4.637 -9.544 1.00 96.81 167 ARG A N 1
ATOM 1226 C CA . ARG A 1 167 ? 4.377 5.557 -8.560 1.00 96.81 167 ARG A CA 1
ATOM 1227 C C . ARG A 1 167 ? 4.506 4.977 -7.164 1.00 96.81 167 ARG A C 1
ATOM 1229 O O . ARG A 1 167 ? 4.387 3.773 -6.982 1.00 96.81 167 ARG A O 1
ATOM 1236 N N . PHE A 1 168 ? 4.759 5.836 -6.188 1.00 95.94 168 PHE A N 1
ATOM 1237 C CA . PHE A 1 168 ? 4.833 5.438 -4.788 1.00 95.94 168 PHE A CA 1
ATOM 1238 C C . PHE A 1 168 ? 4.391 6.576 -3.874 1.00 95.94 168 PHE A C 1
ATOM 1240 O O . PHE A 1 168 ? 4.493 7.752 -4.218 1.00 95.94 168 PHE A O 1
ATOM 1247 N N . THR A 1 169 ? 3.948 6.216 -2.674 1.00 94.19 169 THR A N 1
ATOM 1248 C CA . THR A 1 169 ? 3.533 7.160 -1.632 1.00 94.19 169 THR A CA 1
ATOM 1249 C C . THR A 1 169 ? 4.027 6.643 -0.293 1.00 94.19 169 THR A C 1
ATOM 1251 O O . THR A 1 169 ? 3.824 5.470 0.028 1.00 94.19 169 THR A O 1
ATOM 1254 N N . LYS A 1 170 ? 4.622 7.511 0.533 1.00 92.44 170 LYS A N 1
ATOM 1255 C CA . LYS A 1 170 ? 4.763 7.209 1.959 1.00 92.44 170 LYS A CA 1
ATOM 1256 C C . LYS A 1 170 ? 3.469 7.614 2.649 1.00 92.44 170 LYS A C 1
ATOM 1258 O O . LYS A 1 170 ? 3.199 8.798 2.788 1.00 92.44 170 LYS A O 1
ATOM 1263 N N . LEU A 1 171 ? 2.650 6.649 3.055 1.00 85.25 171 LEU A N 1
ATOM 1264 C CA . LEU A 1 171 ? 1.456 6.967 3.839 1.00 85.25 171 LEU A CA 1
ATOM 1265 C C . LEU A 1 171 ? 1.866 7.448 5.231 1.00 85.25 171 LEU A C 1
ATOM 1267 O O . LEU A 1 171 ? 2.719 6.822 5.872 1.00 85.25 171 LEU A O 1
ATOM 1271 N N . GLY A 1 172 ? 1.253 8.540 5.680 1.00 81.50 172 GLY A N 1
ATOM 1272 C CA . GLY A 1 172 ? 1.443 9.039 7.036 1.00 81.50 172 GLY A CA 1
ATOM 1273 C C . GLY A 1 172 ? 0.740 8.171 8.081 1.00 81.50 172 GLY A C 1
ATOM 1274 O O . GLY A 1 172 ? -0.108 7.334 7.745 1.00 81.50 172 GLY A O 1
ATOM 1275 N N . PRO A 1 173 ? 1.064 8.336 9.376 1.00 82.88 173 PRO A N 1
ATOM 1276 C CA . PRO A 1 173 ? 0.356 7.651 10.442 1.00 82.88 173 PRO A CA 1
ATOM 1277 C C . PRO A 1 173 ? -1.083 8.175 10.517 1.00 82.88 173 PRO A C 1
ATOM 1279 O O . PRO A 1 173 ? -1.353 9.263 11.022 1.00 82.88 173 PRO A O 1
ATOM 1282 N N . VAL A 1 174 ? -2.041 7.374 10.056 1.00 91.31 174 VAL A N 1
ATOM 1283 C CA . VAL A 1 174 ? -3.463 7.707 10.187 1.00 91.31 174 VAL A CA 1
ATOM 1284 C C . VAL A 1 174 ? -3.947 7.306 11.575 1.00 91.31 174 VAL A C 1
ATOM 1286 O O . VAL A 1 174 ? -3.773 6.161 11.988 1.00 91.31 174 VAL A O 1
ATOM 1289 N N . THR A 1 175 ? -4.596 8.223 12.292 1.00 96.81 175 THR A N 1
ATOM 1290 C CA . THR A 1 175 ? -5.313 7.895 13.531 1.00 96.81 175 THR A CA 1
ATOM 1291 C C . THR A 1 175 ? -6.811 8.008 13.308 1.00 96.81 175 THR A C 1
ATOM 1293 O O . THR A 1 175 ? -7.298 9.065 12.925 1.00 96.81 175 THR A O 1
ATOM 1296 N N . PHE A 1 176 ? -7.550 6.934 13.567 1.00 98.31 176 PHE A N 1
ATOM 1297 C CA . PHE A 1 176 ? -9.006 6.922 13.546 1.00 98.31 176 PHE A CA 1
ATOM 1298 C C . PHE A 1 176 ? -9.572 7.010 14.960 1.00 98.31 176 PHE A C 1
ATOM 1300 O O . PHE A 1 176 ? -9.269 6.185 15.820 1.00 98.31 176 PHE A O 1
ATOM 1307 N N . TYR A 1 177 ? -10.467 7.968 15.163 1.00 98.75 177 TYR A N 1
ATOM 1308 C CA . TYR A 1 177 ? -11.272 8.144 16.364 1.00 98.75 177 TYR A CA 1
ATOM 1309 C C . TYR A 1 177 ? -12.710 7.729 16.059 1.00 98.75 177 TYR A C 1
ATOM 1311 O O . TYR A 1 177 ? -13.286 8.187 15.068 1.00 98.75 177 TYR A O 1
ATOM 1319 N N . SER A 1 178 ? -13.322 6.884 16.892 1.00 98.81 178 SER A N 1
ATOM 1320 C CA . SER A 1 178 ? -14.757 6.604 16.76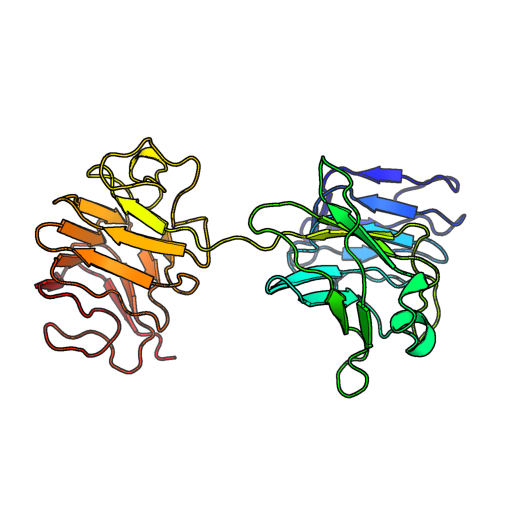0 1.00 98.81 178 SER A CA 1
ATOM 1321 C C . SER A 1 178 ? -15.547 7.886 17.021 1.00 98.81 178 SER A C 1
ATOM 1323 O O . SER A 1 178 ? -15.417 8.467 18.096 1.00 98.81 178 SER A O 1
ATOM 1325 N N . ARG A 1 179 ? -16.356 8.332 16.062 1.00 98.44 179 ARG A N 1
ATOM 1326 C CA . ARG A 1 179 ? -17.118 9.588 16.175 1.00 98.44 179 ARG A CA 1
ATOM 1327 C C . ARG A 1 179 ? -18.593 9.418 16.525 1.00 98.44 179 ARG A C 1
ATOM 1329 O O . ARG A 1 179 ? -19.300 10.392 16.749 1.00 98.44 179 ARG A O 1
ATOM 1336 N N . GLN A 1 180 ? -19.062 8.179 16.456 1.00 98.62 180 GLN A N 1
ATOM 1337 C CA . GLN A 1 180 ? -20.409 7.757 16.812 1.00 98.62 180 GLN A CA 1
ATOM 1338 C C . GLN A 1 180 ? -20.414 6.242 17.025 1.00 98.62 180 GLN A C 1
ATOM 1340 O O . GLN A 1 180 ? -19.543 5.530 16.517 1.00 98.62 180 GLN A O 1
ATOM 1345 N N . THR A 1 181 ? -21.435 5.732 17.711 1.00 98.69 181 THR A N 1
ATOM 1346 C CA . THR A 1 181 ? -21.736 4.296 17.713 1.00 98.69 181 THR A CA 1
ATOM 1347 C C . THR A 1 181 ? -22.023 3.826 16.286 1.00 98.69 181 THR A C 1
ATOM 1349 O O . THR A 1 181 ? -22.756 4.481 15.541 1.00 98.69 181 THR A O 1
ATOM 1352 N N . GLY A 1 182 ? -21.436 2.701 15.879 1.00 98.25 182 GLY A N 1
ATOM 1353 C CA . GLY A 1 182 ? -21.601 2.193 14.521 1.00 98.25 182 GLY A CA 1
ATOM 1354 C C . GLY A 1 182 ? -20.700 1.012 14.184 1.00 98.25 182 GLY A C 1
ATOM 1355 O O . GLY A 1 182 ? -20.240 0.296 15.068 1.00 98.25 182 GLY A O 1
ATOM 1356 N N . ASN A 1 183 ? -20.480 0.788 12.892 1.00 97.94 183 ASN A N 1
ATOM 1357 C CA . ASN A 1 183 ? -19.771 -0.378 12.375 1.00 97.94 183 ASN A CA 1
ATOM 1358 C C . ASN A 1 183 ? -18.307 -0.037 12.060 1.00 97.94 183 ASN A C 1
ATOM 1360 O O . ASN A 1 183 ? -18.023 0.983 11.434 1.00 97.94 183 ASN A O 1
ATOM 1364 N N . TRP A 1 184 ? -17.391 -0.927 12.441 1.00 98.00 184 TRP A N 1
ATOM 1365 C CA . TRP A 1 184 ? -15.958 -0.836 12.167 1.00 98.00 184 TRP A CA 1
ATOM 1366 C C . TRP A 1 184 ? -15.637 -0.528 10.698 1.00 98.00 184 TRP A C 1
ATOM 1368 O O . TRP A 1 184 ? -14.759 0.283 10.413 1.00 98.00 184 TRP A O 1
ATOM 1378 N N . SER A 1 185 ? -16.376 -1.118 9.761 1.00 96.56 185 SER A N 1
ATOM 1379 C CA . SER A 1 185 ? -16.106 -0.986 8.322 1.00 96.56 185 SER A CA 1
ATOM 1380 C C . SER A 1 185 ? -16.861 0.171 7.651 1.00 96.56 185 SER A C 1
ATOM 1382 O O . SER A 1 185 ? -16.941 0.221 6.425 1.00 96.56 185 SER A O 1
ATOM 1384 N N . VAL A 1 186 ? -17.448 1.095 8.423 1.00 97.56 186 VAL A N 1
ATOM 1385 C CA . VAL A 1 186 ? -18.232 2.225 7.899 1.00 97.56 186 VAL A CA 1
ATOM 1386 C C . VAL A 1 186 ? -17.515 3.549 8.150 1.00 97.56 186 VAL A C 1
ATOM 1388 O O . VAL A 1 186 ? -17.250 3.929 9.285 1.00 97.56 186 VAL A O 1
ATOM 1391 N N . ASN A 1 187 ? -17.271 4.303 7.079 1.00 98.19 187 ASN A N 1
ATOM 1392 C CA . ASN A 1 187 ? -16.587 5.601 7.111 1.00 98.19 187 ASN A CA 1
ATOM 1393 C C . ASN A 1 187 ? -17.195 6.601 8.111 1.00 98.19 187 ASN A C 1
ATOM 1395 O O . ASN A 1 187 ? -16.468 7.244 8.861 1.00 98.19 187 ASN A O 1
ATOM 1399 N N . SER A 1 188 ? -18.528 6.697 8.191 1.00 98.06 188 SER A N 1
ATOM 1400 C CA . SER A 1 188 ? -19.205 7.636 9.100 1.00 98.06 188 SER A CA 1
ATOM 1401 C C . SER A 1 188 ? -19.057 7.299 10.588 1.00 98.06 188 SER A C 1
ATOM 1403 O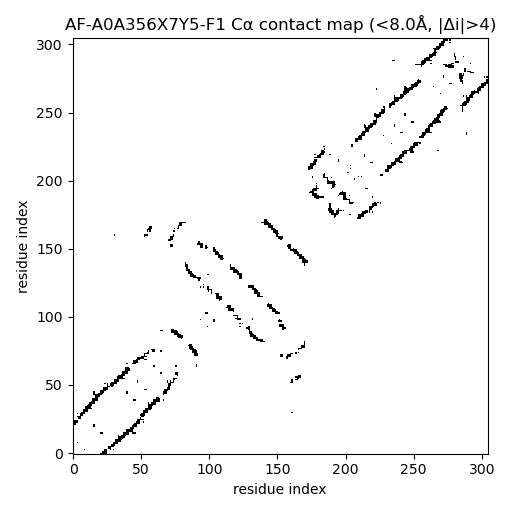 O . SER A 1 188 ? -19.372 8.141 11.429 1.00 98.06 188 SER A O 1
ATOM 1405 N N . THR A 1 189 ? -18.582 6.096 10.931 1.00 98.69 189 THR A N 1
ATOM 1406 C CA . THR A 1 189 ? -18.238 5.707 12.308 1.00 98.69 189 THR A CA 1
ATOM 1407 C C . THR A 1 189 ? -16.925 6.330 12.766 1.00 98.69 189 THR A C 1
ATOM 1409 O O . THR A 1 189 ? -16.712 6.474 13.970 1.00 98.69 189 THR A O 1
ATOM 1412 N N . TRP A 1 190 ? -16.081 6.777 11.837 1.00 98.69 190 TRP A N 1
ATOM 1413 C CA . TRP A 1 190 ? -14.733 7.240 12.132 1.00 98.69 190 TRP A CA 1
ATOM 1414 C C . TRP A 1 190 ? -14.511 8.690 11.736 1.00 98.69 190 TRP A C 1
ATOM 1416 O O . TRP A 1 190 ? -15.174 9.234 10.858 1.00 98.69 190 TRP A O 1
ATOM 1426 N N . SER A 1 191 ? -13.536 9.301 12.390 1.00 98.25 191 SER A N 1
ATOM 1427 C CA . SER A 1 191 ? -12.974 10.613 12.095 1.00 98.25 191 SER A CA 1
ATOM 1428 C C . SER A 1 191 ? -11.459 10.498 12.204 1.00 98.25 191 SER A C 1
ATOM 1430 O O . SER A 1 191 ? -10.961 9.790 13.078 1.00 98.25 191 SER A O 1
ATOM 1432 N N . THR A 1 192 ? -10.719 11.186 11.338 1.00 96.75 192 THR A N 1
ATOM 1433 C CA . THR A 1 192 ? -9.249 11.250 11.415 1.00 96.75 192 THR A CA 1
ATOM 1434 C C . THR A 1 192 ? -8.741 12.446 12.221 1.00 96.75 192 THR A C 1
ATOM 1436 O O . THR A 1 192 ? -7.540 12.671 12.307 1.00 96.75 192 THR A O 1
ATOM 1439 N N . VAL A 1 193 ? -9.654 13.227 12.812 1.00 95.69 193 VAL A N 1
ATOM 1440 C CA . VAL A 1 193 ? -9.335 14.467 13.537 1.00 95.69 193 VAL A CA 1
ATOM 1441 C C . VAL A 1 193 ? -9.568 14.317 15.042 1.00 95.69 193 VAL A C 1
ATOM 1443 O O . VAL A 1 193 ? -8.714 14.678 15.844 1.00 95.69 193 VAL A O 1
ATOM 1446 N N . SER A 1 194 ? -10.743 13.818 15.436 1.00 97.75 194 SER A N 1
ATOM 1447 C CA . SER A 1 194 ? -11.165 13.640 16.837 1.00 97.75 194 SER A CA 1
ATOM 1448 C C . SER A 1 194 ? -12.487 12.862 16.929 1.00 97.75 194 SER A C 1
ATOM 1450 O O . SER A 1 194 ? -13.162 12.682 15.914 1.00 97.75 194 SER A O 1
ATOM 1452 N N . HIS A 1 195 ? -12.928 12.492 18.138 1.00 98.31 195 HIS A N 1
ATOM 1453 C CA . HIS A 1 195 ? -14.240 11.860 18.381 1.00 98.31 195 HIS A CA 1
ATOM 1454 C C . HIS A 1 195 ? -15.457 12.726 17.993 1.00 98.31 195 HIS A C 1
ATOM 1456 O O . HIS A 1 195 ? -16.556 12.209 17.856 1.00 98.31 195 HIS A O 1
AT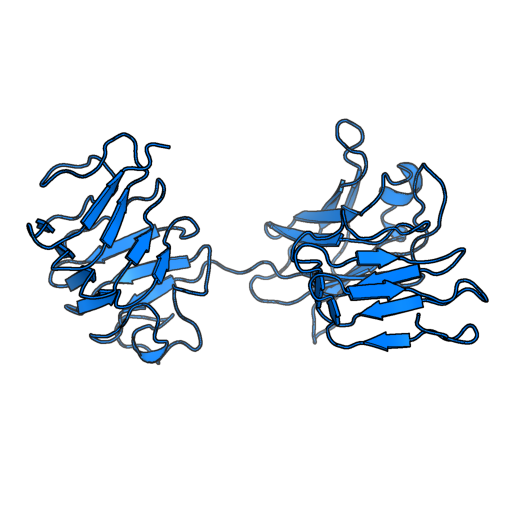OM 1462 N N . THR A 1 196 ? -15.287 14.028 17.759 1.00 97.19 196 THR A N 1
ATOM 1463 C CA . THR A 1 196 ? -16.368 14.933 17.318 1.00 97.19 196 THR A CA 1
ATOM 1464 C C . THR A 1 196 ? -16.129 15.518 15.926 1.00 97.19 196 THR A C 1
ATOM 1466 O O . THR A 1 196 ? -16.945 16.292 15.426 1.00 97.19 196 THR A O 1
ATOM 1469 N N . GLY A 1 197 ? -15.018 15.143 15.282 1.00 96.88 197 GLY A N 1
ATOM 1470 C CA . GLY A 1 197 ? -14.640 15.622 13.957 1.00 96.88 197 GLY A CA 1
ATOM 1471 C C . GLY A 1 197 ? -15.607 15.184 12.855 1.00 96.88 197 GLY A C 1
ATOM 1472 O O . GLY A 1 197 ? -16.559 14.429 13.080 1.00 96.88 197 GLY A O 1
ATOM 1473 N N . SER A 1 198 ? -15.369 15.661 11.634 1.00 97.56 198 SER A N 1
ATOM 1474 C CA . SER A 1 198 ? -16.126 15.224 10.459 1.00 97.56 198 SER A CA 1
ATOM 1475 C C . SER A 1 198 ? -15.945 13.727 10.202 1.00 97.56 198 SER A C 1
ATOM 1477 O O . SER A 1 198 ? -14.962 13.122 10.627 1.00 97.56 198 SER A O 1
ATOM 1479 N N . ALA A 1 199 ? -16.900 13.122 9.493 1.00 98.25 199 ALA A N 1
ATOM 1480 C CA . ALA A 1 199 ? -16.750 11.747 9.036 1.00 98.25 199 ALA A CA 1
ATOM 1481 C C . ALA A 1 199 ? -15.487 11.603 8.174 1.00 98.25 199 ALA A C 1
ATOM 1483 O O . ALA A 1 199 ? -15.221 12.438 7.308 1.00 98.25 199 ALA A O 1
ATOM 1484 N N . ALA A 1 200 ? -14.721 10.545 8.421 1.00 97.12 200 ALA A N 1
ATOM 1485 C CA . ALA A 1 200 ? -13.587 10.177 7.595 1.00 97.12 200 ALA A CA 1
ATOM 1486 C C . ALA A 1 200 ? -14.067 9.694 6.216 1.00 97.12 200 ALA A C 1
ATOM 1488 O O . ALA A 1 200 ? -15.189 9.219 6.053 1.00 97.12 200 ALA A O 1
ATOM 1489 N N . THR A 1 201 ? -13.201 9.790 5.210 1.00 94.44 201 THR A N 1
ATOM 1490 C CA . THR A 1 201 ? -13.444 9.269 3.850 1.00 94.44 201 THR A CA 1
ATOM 1491 C C . THR A 1 201 ? -12.927 7.838 3.665 1.00 94.44 201 THR A C 1
ATOM 1493 O O . THR A 1 201 ? -13.175 7.214 2.634 1.00 94.44 201 THR A O 1
ATOM 1496 N N . LYS A 1 202 ? -12.234 7.307 4.676 1.00 94.38 202 LYS A N 1
ATOM 1497 C CA . LYS A 1 202 ? -11.721 5.935 4.788 1.00 94.38 202 LYS A CA 1
ATOM 1498 C C . LYS A 1 202 ? -12.008 5.409 6.195 1.00 94.38 202 LYS A C 1
ATOM 1500 O O . LYS A 1 202 ? -12.449 6.168 7.060 1.00 94.38 202 LYS A O 1
ATOM 1505 N N . ASN A 1 203 ? -11.753 4.128 6.435 1.00 95.75 203 ASN A N 1
ATOM 1506 C CA . ASN A 1 203 ? -11.953 3.509 7.741 1.00 95.75 203 ASN A CA 1
ATOM 1507 C C . ASN A 1 203 ? -10.817 2.520 8.070 1.00 95.75 203 ASN A C 1
ATOM 1509 O O 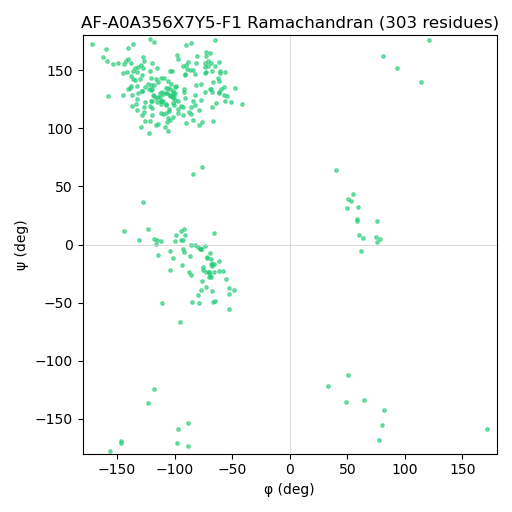. ASN A 1 203 ? -10.032 2.161 7.187 1.00 95.75 203 ASN A O 1
ATOM 1513 N N . PRO A 1 204 ? -10.722 2.039 9.320 1.00 95.75 204 PRO A N 1
ATOM 1514 C CA . PRO A 1 204 ? -9.677 1.100 9.710 1.00 95.75 204 PRO A CA 1
ATOM 1515 C C . PRO A 1 204 ? -9.702 -0.240 8.964 1.00 95.75 204 PRO A C 1
ATOM 1517 O O . PRO A 1 204 ? -8.679 -0.910 8.906 1.00 95.75 204 PRO A O 1
ATOM 1520 N N . ALA A 1 205 ? -10.830 -0.676 8.390 1.00 92.75 205 ALA A N 1
ATOM 1521 C CA . ALA A 1 205 ? -10.887 -1.961 7.686 1.00 92.75 205 ALA A CA 1
ATOM 1522 C C . ALA A 1 205 ? -10.077 -1.966 6.377 1.00 92.75 205 ALA A C 1
ATOM 1524 O O . ALA A 1 205 ? -9.621 -3.025 5.957 1.00 92.75 205 ALA A O 1
ATOM 1525 N N . ASN A 1 206 ? -9.884 -0.803 5.747 1.00 87.31 206 ASN A N 1
ATOM 1526 C CA . ASN A 1 206 ? -9.168 -0.656 4.475 1.00 87.31 206 ASN A CA 1
ATOM 1527 C C . ASN A 1 206 ? -7.982 0.317 4.543 1.00 87.31 206 ASN A C 1
ATOM 1529 O O . ASN A 1 206 ? -7.444 0.713 3.512 1.00 87.31 206 ASN A O 1
ATOM 1533 N N . THR A 1 207 ? -7.571 0.693 5.754 1.00 90.81 207 THR A N 1
ATOM 1534 C CA . THR A 1 207 ? -6.410 1.554 5.988 1.00 90.81 207 THR A CA 1
ATOM 1535 C C . THR A 1 207 ? -5.436 0.807 6.899 1.00 90.81 207 THR A C 1
ATOM 1537 O O . THR A 1 207 ? -5.644 0.778 8.116 1.00 90.81 207 THR A O 1
ATOM 1540 N N . PRO A 1 208 ? -4.418 0.128 6.340 1.00 88.25 208 PRO A N 1
ATOM 1541 C CA . PRO A 1 208 ? -3.393 -0.522 7.143 1.00 88.25 208 PRO A CA 1
ATOM 1542 C C . PRO A 1 208 ? -2.510 0.521 7.840 1.00 88.25 208 PRO A C 1
ATOM 1544 O O . PRO A 1 208 ? -2.516 1.701 7.498 1.00 88.25 208 PRO A O 1
ATOM 1547 N N . TYR A 1 209 ? -1.747 0.065 8.828 1.00 89.06 209 TYR A N 1
ATOM 1548 C CA . TYR A 1 209 ? -0.782 0.847 9.608 1.00 89.06 209 TYR A CA 1
ATOM 1549 C C . TYR A 1 209 ? -1.388 2.047 10.347 1.00 89.06 209 TYR A C 1
ATOM 1551 O O . TYR A 1 209 ? -0.677 2.967 10.752 1.00 89.06 209 TYR A O 1
ATOM 1559 N N . SER A 1 210 ? -2.699 2.017 10.593 1.00 94.19 210 SER A N 1
ATOM 1560 C CA . SER A 1 210 ? -3.398 3.069 11.323 1.00 94.19 210 SER A CA 1
ATOM 1561 C C . SER A 1 210 ? -3.433 2.798 12.828 1.00 94.19 210 SER A C 1
ATOM 1563 O O . SER A 1 210 ? -3.344 1.658 13.297 1.00 94.19 210 SER A O 1
ATOM 1565 N N . THR A 1 211 ? -3.547 3.866 13.606 1.00 97.12 211 THR A N 1
ATOM 1566 C CA . THR A 1 211 ? -3.903 3.811 15.023 1.00 97.12 211 THR A CA 1
ATOM 1567 C C . THR A 1 211 ? -5.413 3.938 15.142 1.00 97.12 211 THR A C 1
ATOM 1569 O O . THR A 1 211 ? -6.007 4.842 14.563 1.00 97.12 211 THR A O 1
ATOM 1572 N N . VAL A 1 212 ? -6.051 3.055 15.903 1.00 98.56 212 VAL A N 1
ATOM 1573 C CA . VAL A 1 212 ? -7.506 3.052 16.082 1.00 98.56 212 VAL A CA 1
ATOM 1574 C C . VAL A 1 212 ? -7.851 3.281 17.545 1.00 98.56 212 VAL A C 1
ATOM 1576 O O . VAL A 1 212 ? -7.375 2.573 18.434 1.00 98.56 212 VAL A O 1
ATOM 1579 N N . ILE A 1 213 ? -8.711 4.263 17.795 1.00 98.75 213 ILE A N 1
ATOM 1580 C CA . ILE A 1 213 ? -9.150 4.661 19.128 1.00 98.75 213 ILE A CA 1
ATOM 1581 C C . ILE A 1 213 ? -10.676 4.629 19.161 1.00 98.75 213 ILE A C 1
ATOM 1583 O O . ILE A 1 213 ? -11.358 5.498 18.611 1.00 98.75 213 ILE A O 1
ATOM 1587 N N . VAL A 1 214 ? -11.219 3.622 19.839 1.00 98.81 214 VAL A N 1
ATOM 1588 C CA . VAL A 1 214 ? -12.634 3.576 20.209 1.00 98.81 214 VAL A CA 1
ATOM 1589 C C . VAL A 1 214 ? -12.791 4.337 21.520 1.00 98.81 214 VAL A C 1
ATOM 1591 O O . VAL A 1 214 ? -12.176 3.988 22.525 1.00 98.81 214 VAL A O 1
ATOM 1594 N N . GLY A 1 215 ? -13.567 5.412 21.512 1.00 98.50 215 GLY A N 1
ATOM 1595 C CA . GLY A 1 215 ? -13.623 6.378 22.604 1.00 98.50 215 GLY A CA 1
ATOM 1596 C C . GLY A 1 215 ? -14.924 7.170 22.649 1.00 98.50 215 GLY A C 1
ATOM 1597 O O . GLY A 1 215 ? -15.821 6.959 21.831 1.00 98.50 215 GLY A O 1
ATOM 1598 N N . ASP A 1 216 ? -14.996 8.094 23.609 1.00 98.25 216 ASP A N 1
ATOM 1599 C CA . ASP A 1 216 ? -16.131 9.005 23.828 1.00 98.25 216 ASP A CA 1
ATOM 1600 C C . ASP A 1 216 ? -17.472 8.290 24.102 1.00 98.25 216 ASP A C 1
ATOM 1602 O O . ASP A 1 216 ? -18.545 8.735 23.714 1.00 98.25 216 ASP A O 1
ATOM 1606 N N . GLY A 1 217 ? -17.410 7.122 24.753 1.00 98.38 217 GLY A N 1
ATOM 1607 C CA . GLY A 1 217 ? -18.594 6.328 25.098 1.00 98.38 217 GLY A CA 1
ATOM 1608 C C . GLY A 1 217 ? -19.219 5.589 23.912 1.00 98.38 217 GLY A C 1
ATOM 1609 O O . GLY A 1 217 ? -20.275 4.972 24.047 1.00 98.38 217 GLY A O 1
ATOM 1610 N N . HIS A 1 218 ? -18.582 5.624 22.741 1.00 98.81 218 HIS A N 1
ATOM 1611 C CA . HIS A 1 218 ? -19.097 4.968 21.549 1.00 98.81 218 HIS A CA 1
ATOM 1612 C C . HIS A 1 218 ? -18.965 3.445 21.617 1.00 98.81 218 HIS A C 1
ATOM 1614 O O . HIS A 1 218 ? -18.009 2.894 22.168 1.00 98.81 218 HIS A O 1
ATOM 1620 N N . THR A 1 219 ? -19.917 2.755 20.987 1.00 98.81 219 THR A N 1
ATOM 1621 C CA . THR A 1 219 ? -19.810 1.321 20.700 1.00 98.81 219 THR A CA 1
ATOM 1622 C C . THR A 1 219 ? -19.505 1.115 19.222 1.00 98.81 219 THR A C 1
ATOM 1624 O O . THR A 1 219 ? -20.315 1.451 18.359 1.00 98.81 219 THR A O 1
ATOM 1627 N N . VAL A 1 220 ? -18.345 0.541 18.918 1.00 98.81 220 VAL A N 1
ATOM 1628 C CA . VAL A 1 220 ? -17.982 0.136 17.557 1.00 98.81 220 VAL A CA 1
ATOM 1629 C C . VAL A 1 220 ? -18.176 -1.367 17.428 1.00 98.81 220 VAL A C 1
ATOM 1631 O O . VAL A 1 220 ? -17.640 -2.133 18.221 1.00 98.81 220 VAL A O 1
ATOM 1634 N N . SER A 1 221 ? -18.952 -1.787 16.432 1.00 98.44 221 SER A N 1
ATOM 1635 C CA . SER A 1 221 ? -19.286 -3.190 16.189 1.00 98.44 221 SER A CA 1
ATOM 1636 C C . SER A 1 221 ? -18.565 -3.730 14.957 1.00 98.44 221 SER A C 1
ATOM 1638 O O . SER A 1 221 ? -18.568 -3.098 13.904 1.00 98.44 221 SER A O 1
ATOM 1640 N N . VAL A 1 222 ? -17.997 -4.924 15.067 1.00 98.19 222 VAL A N 1
ATOM 1641 C CA . VAL A 1 222 ? -17.545 -5.748 13.946 1.00 98.19 222 VAL A CA 1
ATOM 1642 C C . VAL A 1 222 ? -18.701 -6.678 13.583 1.00 98.19 222 VAL A C 1
ATOM 1644 O O . VAL A 1 222 ? -19.055 -7.554 14.369 1.00 98.19 222 VAL A O 1
ATOM 1647 N N . VAL A 1 223 ? -19.308 -6.462 12.413 1.00 95.50 223 VAL A N 1
ATOM 1648 C CA . VAL A 1 223 ? -20.467 -7.239 11.905 1.00 95.50 223 VAL A CA 1
ATOM 1649 C C . VAL A 1 223 ? -20.161 -7.976 10.593 1.00 95.50 223 VAL A C 1
ATOM 1651 O O . VAL A 1 223 ? -21.037 -8.568 9.974 1.00 95.50 223 VAL A O 1
ATOM 1654 N N . SER A 1 224 ? -18.906 -7.912 10.153 1.00 93.81 224 SER A N 1
ATOM 1655 C CA . SER A 1 224 ? -18.351 -8.615 8.994 1.00 93.81 224 SER A CA 1
ATOM 1656 C C . SER A 1 224 ? -16.890 -8.978 9.282 1.00 93.81 224 SER A C 1
ATOM 1658 O O . SER A 1 224 ? -16.415 -8.796 10.405 1.00 93.81 224 SER A O 1
ATOM 1660 N N . GLY A 1 225 ? -16.151 -9.458 8.279 1.00 92.88 225 GLY A N 1
ATOM 1661 C CA . GLY A 1 225 ? -14.703 -9.643 8.399 1.00 92.88 225 GLY A CA 1
ATOM 1662 C C . GLY A 1 225 ? -13.963 -8.326 8.669 1.00 92.88 225 GLY A C 1
ATOM 1663 O O . GLY A 1 225 ? -14.177 -7.342 7.962 1.00 92.88 225 GLY A O 1
ATOM 1664 N N . ALA A 1 226 ? -13.091 -8.326 9.677 1.00 95.25 226 ALA A N 1
ATOM 1665 C CA . ALA A 1 226 ? -12.123 -7.278 9.985 1.00 95.25 226 ALA A CA 1
ATOM 1666 C C . ALA A 1 226 ? -10.801 -7.906 10.460 1.00 95.25 226 ALA A C 1
ATOM 1668 O O . ALA A 1 226 ? -10.790 -8.960 11.099 1.00 95.25 226 ALA A O 1
ATOM 1669 N N . THR A 1 227 ? -9.674 -7.253 10.176 1.00 95.38 227 THR A N 1
ATOM 1670 C CA . THR A 1 227 ? -8.351 -7.658 10.674 1.00 95.38 227 THR A CA 1
ATOM 1671 C C . THR A 1 227 ? -7.636 -6.474 11.303 1.00 95.38 227 THR A C 1
ATOM 1673 O O . THR A 1 227 ? -7.727 -5.352 10.802 1.00 95.38 227 THR A O 1
ATOM 1676 N N . ILE A 1 228 ? -6.912 -6.723 12.395 1.00 95.75 228 ILE A N 1
ATOM 1677 C CA . ILE A 1 228 ? -6.048 -5.718 13.026 1.00 95.75 228 ILE A CA 1
ATOM 1678 C C . ILE A 1 228 ? -4.558 -6.045 12.893 1.00 95.75 228 ILE A C 1
ATOM 1680 O O . ILE A 1 228 ? -3.732 -5.297 13.404 1.00 95.75 228 ILE A O 1
ATOM 1684 N N . THR A 1 229 ? -4.199 -7.124 12.187 1.00 93.19 229 THR A N 1
ATOM 1685 C CA . THR A 1 229 ? -2.812 -7.615 12.042 1.00 93.19 229 THR A CA 1
ATOM 1686 C C . THR A 1 229 ? -1.845 -6.539 11.552 1.00 93.19 229 THR A C 1
ATOM 1688 O O . THR A 1 229 ? -0.721 -6.448 12.041 1.00 93.19 229 THR A O 1
ATOM 1691 N N . ASN A 1 230 ? -2.313 -5.686 10.640 1.00 88.62 230 ASN A N 1
ATOM 1692 C CA . ASN A 1 230 ? -1.522 -4.616 10.039 1.00 88.62 230 ASN A CA 1
ATOM 1693 C C . ASN A 1 230 ? -1.771 -3.254 10.691 1.00 88.62 230 ASN A C 1
ATOM 1695 O O . ASN A 1 230 ? -1.290 -2.258 10.173 1.00 88.62 230 ASN A O 1
ATOM 1699 N N . GLN A 1 231 ? -2.508 -3.174 11.802 1.00 94.06 231 GLN A N 1
ATOM 1700 C CA . GLN A 1 231 ? -2.719 -1.907 12.500 1.00 94.06 231 GLN A CA 1
ATOM 1701 C C . GLN A 1 231 ? -1.540 -1.570 13.411 1.00 94.06 231 GLN A C 1
ATOM 1703 O O . GLN A 1 231 ? -0.893 -2.450 13.997 1.00 94.06 231 GLN A O 1
ATOM 1708 N N . THR A 1 232 ? -1.266 -0.274 13.543 1.00 93.88 232 THR A N 1
ATOM 1709 C CA . THR A 1 232 ? -0.233 0.234 14.450 1.00 93.88 232 THR A CA 1
ATOM 1710 C C . THR A 1 232 ? -0.650 -0.031 15.890 1.00 93.88 232 THR A C 1
ATOM 1712 O O . THR A 1 232 ? 0.101 -0.642 16.649 1.00 93.88 232 THR A O 1
ATOM 1715 N N . SER A 1 233 ? -1.881 0.336 16.248 1.00 96.00 233 SER A N 1
ATOM 1716 C CA . SER A 1 233 ? -2.482 -0.015 17.535 1.00 96.00 233 SER A CA 1
ATOM 1717 C C . SER A 1 233 ? -4.007 0.053 17.481 1.00 96.00 233 SER A C 1
ATOM 1719 O O . SER A 1 233 ? -4.576 0.743 16.636 1.00 96.00 233 SER A O 1
ATOM 1721 N N . VAL A 1 234 ? -4.670 -0.662 18.392 1.00 98.31 234 VAL A N 1
ATOM 1722 C CA . VAL A 1 234 ? -6.120 -0.585 18.597 1.00 98.31 234 VAL A CA 1
ATOM 1723 C C . VAL A 1 234 ? -6.382 -0.457 20.091 1.00 98.31 234 VAL A C 1
ATOM 1725 O O . VAL A 1 234 ? -5.925 -1.288 20.876 1.00 98.31 234 VAL A O 1
ATOM 1728 N N . SER A 1 235 ? -7.116 0.580 20.487 1.00 98.56 235 SER A N 1
ATOM 1729 C CA . SER A 1 235 ? -7.437 0.842 21.890 1.00 98.56 235 SER A CA 1
ATOM 1730 C C . SER A 1 235 ? -8.917 1.148 22.108 1.00 98.56 235 SER A C 1
ATOM 1732 O O . SER A 1 235 ? -9.584 1.717 21.241 1.00 98.56 235 SER A O 1
ATOM 1734 N N . VAL A 1 236 ? -9.426 0.768 23.281 1.00 98.75 236 VAL A N 1
ATOM 1735 C CA . VAL A 1 236 ? -10.787 1.059 23.741 1.00 98.75 236 VAL A CA 1
ATOM 1736 C C . VAL A 1 236 ? -10.714 1.882 25.025 1.00 98.75 236 VAL A C 1
ATOM 1738 O O . VAL A 1 236 ? -10.182 1.439 26.043 1.00 98.75 236 VAL A O 1
ATOM 1741 N N . SER A 1 237 ? -11.239 3.100 24.980 1.00 98.31 237 SER A N 1
ATOM 1742 C CA . SER A 1 237 ? -11.156 4.082 26.061 1.00 98.31 237 SER A CA 1
ATOM 1743 C C . SER A 1 237 ? -12.366 3.989 26.988 1.00 98.31 237 SER A C 1
ATOM 1745 O O . SER A 1 237 ? -13.493 4.008 26.504 1.00 98.31 237 SER A O 1
ATOM 1747 N N . GLY A 1 238 ? -12.145 3.990 28.307 1.00 96.31 238 GLY A N 1
ATOM 1748 C CA . GLY A 1 238 ? -13.164 4.164 29.359 1.00 96.31 238 GLY A CA 1
ATOM 1749 C C . GLY A 1 238 ? -14.555 3.594 29.048 1.00 96.31 238 GLY A C 1
ATOM 1750 O O . GLY A 1 238 ? -14.698 2.424 28.742 1.00 96.31 238 GLY A O 1
ATOM 1751 N N . ALA A 1 239 ? -15.596 4.426 29.075 1.00 97.62 239 ALA A N 1
ATOM 1752 C CA . ALA A 1 239 ? -16.991 4.003 28.871 1.00 97.62 239 ALA A CA 1
ATOM 1753 C C . ALA A 1 239 ? -17.335 3.469 27.455 1.00 97.62 239 ALA A C 1
ATOM 1755 O O . ALA A 1 239 ? -18.509 3.310 27.129 1.00 97.62 239 ALA A O 1
ATOM 1756 N N . SER A 1 240 ? -16.343 3.241 26.595 1.00 98.81 240 SER A N 1
ATOM 1757 C CA . SER A 1 240 ? -16.522 2.844 25.195 1.00 98.81 240 SER A CA 1
ATOM 1758 C C . SER A 1 240 ? -16.369 1.336 25.027 1.00 98.81 240 SER A C 1
ATOM 1760 O O . SER A 1 240 ? -15.810 0.643 25.883 1.00 98.81 240 SER A O 1
ATOM 1762 N N . LYS A 1 241 ? -16.846 0.822 23.893 1.00 98.81 241 LYS A N 1
ATOM 1763 C CA . LYS A 1 241 ? -16.914 -0.617 23.642 1.00 98.81 241 LYS A CA 1
ATOM 1764 C C . LYS A 1 241 ? -16.506 -0.980 22.220 1.00 98.81 241 LYS A C 1
ATOM 1766 O O . LYS A 1 241 ? -16.993 -0.381 21.264 1.00 98.81 241 LYS A O 1
ATOM 1771 N N . LEU A 1 242 ? -15.681 -2.016 22.087 1.00 98.75 242 LEU A N 1
ATOM 1772 C CA . LEU A 1 242 ? -15.486 -2.740 20.833 1.00 98.75 242 LEU A CA 1
ATOM 1773 C C . LEU A 1 242 ? -16.213 -4.086 20.920 1.00 98.75 242 LEU A C 1
ATOM 1775 O O . LEU A 1 242 ? -15.870 -4.926 21.750 1.00 98.75 242 LEU A O 1
ATOM 1779 N N . LEU A 1 243 ? -17.229 -4.260 20.079 1.00 98.69 243 LEU A N 1
ATOM 1780 C CA . LEU A 1 243 ? -18.129 -5.410 20.062 1.00 98.69 243 LEU A CA 1
ATOM 1781 C C . LEU A 1 243 ? -17.878 -6.269 18.818 1.00 98.69 243 LEU A C 1
ATOM 1783 O O . LEU A 1 243 ? -17.905 -5.762 17.701 1.00 98.69 243 LEU A O 1
ATOM 1787 N N . VAL A 1 244 ? -17.709 -7.576 18.988 1.00 98.50 244 VAL A N 1
ATOM 1788 C CA . VAL A 1 244 ? -17.726 -8.564 17.902 1.00 98.50 244 VAL A CA 1
ATOM 1789 C C . VAL A 1 244 ? -19.051 -9.319 17.976 1.00 98.50 244 VAL A C 1
ATOM 1791 O O . VAL A 1 244 ? -19.227 -10.222 18.800 1.00 98.50 244 VAL A O 1
ATOM 1794 N N . GLY A 1 245 ? -20.000 -8.882 17.148 1.00 95.19 245 GLY A N 1
ATOM 1795 C CA . GLY A 1 245 ? -21.371 -9.388 17.128 1.00 95.19 245 GLY A CA 1
ATOM 1796 C C . GLY A 1 245 ? -21.614 -10.433 16.044 1.00 95.19 245 GLY A C 1
ATOM 1797 O O . GLY A 1 245 ? -20.681 -10.886 15.382 1.00 95.19 245 GLY A O 1
ATOM 1798 N N . SER A 1 246 ? -22.882 -10.789 15.848 1.00 94.56 246 SER A N 1
ATOM 1799 C CA . SER A 1 246 ? -23.329 -11.763 14.850 1.00 94.56 246 SER A CA 1
ATOM 1800 C C . SER A 1 246 ? -22.709 -11.524 13.476 1.00 94.56 246 SER A C 1
ATOM 1802 O O . SER A 1 246 ? -22.668 -10.391 12.995 1.00 94.56 246 SER A O 1
ATOM 1804 N N . SER A 1 247 ? -22.229 -12.591 12.834 1.00 93.81 247 SER A N 1
ATOM 1805 C CA . SER A 1 247 ? -21.488 -12.556 11.553 1.00 93.81 247 SER A CA 1
ATOM 1806 C C . SER A 1 247 ? -20.153 -11.790 11.567 1.00 93.81 247 SER A C 1
ATOM 1808 O O . SER A 1 247 ? -19.406 -11.837 10.588 1.00 93.81 247 SER A O 1
ATOM 1810 N N . GLY A 1 248 ? -19.808 -11.124 12.670 1.00 97.31 248 GLY A N 1
ATOM 1811 C CA . GLY A 1 248 ? -18.522 -10.479 12.869 1.00 97.31 248 GLY A CA 1
ATOM 1812 C C . GLY A 1 248 ? -17.400 -11.502 12.962 1.00 97.31 248 GLY A C 1
ATOM 1813 O O . GLY A 1 248 ? -17.487 -12.468 13.721 1.00 97.31 248 GLY A O 1
ATOM 1814 N N . VAL A 1 249 ? -16.323 -11.274 12.213 1.00 97.75 249 VAL A N 1
ATOM 1815 C CA . VAL A 1 249 ? -15.089 -12.059 12.315 1.00 97.75 249 VAL A CA 1
ATOM 1816 C C . VAL A 1 249 ? -13.934 -11.089 12.496 1.00 97.75 249 VAL A C 1
ATOM 1818 O O . VAL A 1 249 ? -13.606 -10.354 11.570 1.00 97.75 249 VAL A O 1
ATOM 1821 N N . LEU A 1 250 ? -13.310 -11.088 13.673 1.00 97.88 250 LEU A N 1
ATOM 1822 C CA . LEU A 1 250 ? -12.159 -10.238 13.968 1.00 97.88 250 LEU A CA 1
ATOM 1823 C C . LEU A 1 250 ? -10.876 -11.069 14.037 1.00 97.88 250 LEU A C 1
ATOM 1825 O O . LEU A 1 250 ? -10.694 -11.879 14.947 1.00 97.88 250 LEU A O 1
ATOM 1829 N N . ASN A 1 251 ? -9.970 -10.848 13.086 1.00 97.19 251 ASN A N 1
ATOM 1830 C CA . ASN A 1 251 ? -8.635 -11.429 13.119 1.00 97.19 251 ASN A CA 1
ATOM 1831 C C . ASN A 1 251 ? -7.669 -10.537 13.906 1.00 97.19 251 ASN A C 1
ATOM 1833 O O . ASN A 1 251 ? -7.358 -9.419 13.487 1.00 97.19 251 ASN A O 1
ATOM 1837 N N . LEU A 1 252 ? -7.198 -11.041 15.047 1.00 96.56 252 LEU A N 1
ATOM 1838 C CA . LEU A 1 252 ? -6.307 -10.312 15.947 1.00 96.56 252 LEU A CA 1
ATOM 1839 C C . LEU A 1 252 ? -4.830 -10.498 15.570 1.00 96.56 252 LEU A C 1
ATOM 1841 O O . LEU A 1 252 ? -4.003 -9.652 15.910 1.00 96.56 252 LEU A O 1
ATOM 1845 N N . GLY A 1 253 ? -4.480 -11.591 14.879 1.00 94.50 253 GLY A N 1
ATOM 1846 C CA . GLY A 1 253 ? -3.087 -12.009 14.710 1.00 94.50 253 GLY A CA 1
ATOM 1847 C C . GLY A 1 253 ? -2.345 -12.012 16.046 1.00 94.50 253 GLY A C 1
ATOM 1848 O O . GLY A 1 253 ? -2.893 -12.416 17.070 1.00 94.50 253 GLY A O 1
ATOM 1849 N N . THR A 1 254 ? -1.130 -11.474 16.063 1.00 93.69 254 THR A N 1
ATOM 1850 C CA . THR A 1 254 ? -0.344 -11.277 17.290 1.00 93.69 254 THR A CA 1
ATOM 1851 C C . THR A 1 254 ? -0.575 -9.909 17.951 1.00 93.69 254 THR A C 1
ATOM 1853 O O . THR A 1 254 ? 0.132 -9.557 18.894 1.00 93.69 254 THR A O 1
ATOM 1856 N N . LYS A 1 255 ? -1.540 -9.102 17.489 1.00 95.31 255 LYS A N 1
ATOM 1857 C CA . LYS A 1 255 ? -1.759 -7.735 17.990 1.00 95.31 255 LYS A CA 1
ATOM 1858 C C . LYS A 1 255 ? -2.612 -7.711 19.250 1.00 95.31 255 LYS A C 1
ATOM 1860 O O . LYS A 1 255 ? -3.509 -8.530 19.437 1.00 95.31 255 LYS A O 1
ATOM 1865 N N . THR A 1 256 ? -2.363 -6.713 20.088 1.00 96.19 256 THR A N 1
ATOM 1866 C CA . THR A 1 256 ? -3.131 -6.485 21.309 1.00 96.19 256 THR A CA 1
ATOM 1867 C C . THR A 1 256 ? -4.166 -5.383 21.105 1.00 96.19 256 THR A C 1
ATOM 1869 O O . THR A 1 256 ? -3.840 -4.320 20.581 1.00 96.19 256 THR A O 1
ATOM 1872 N N . ILE A 1 257 ? -5.389 -5.612 21.582 1.00 98.12 257 ILE A N 1
ATOM 1873 C CA . ILE A 1 257 ? -6.393 -4.572 21.825 1.00 98.12 257 ILE A CA 1
ATOM 1874 C C . ILE A 1 257 ? -6.282 -4.166 23.290 1.00 98.12 257 ILE A C 1
ATOM 1876 O O . ILE A 1 257 ? -6.471 -5.002 24.170 1.00 98.12 257 ILE A O 1
ATOM 1880 N N . SER A 1 258 ? -5.968 -2.905 23.566 1.00 97.62 258 SER A N 1
ATOM 1881 C CA . SER A 1 258 ? -5.707 -2.414 24.925 1.00 97.62 258 SER A CA 1
ATOM 1882 C C . SER A 1 258 ? -6.702 -1.337 25.363 1.00 97.62 258 SER A C 1
ATOM 1884 O O . SER A 1 258 ? -7.538 -0.885 24.584 1.00 97.62 258 SER A O 1
ATOM 1886 N N . GLY A 1 259 ? -6.617 -0.906 26.621 1.00 97.44 259 GLY A N 1
ATOM 1887 C CA . GLY A 1 259 ? -7.280 0.308 27.104 1.00 97.44 259 GLY A CA 1
ATOM 1888 C C . GLY A 1 259 ? -8.270 0.082 28.244 1.00 97.44 259 GLY A C 1
ATOM 1889 O O . GLY A 1 259 ? -8.510 -1.035 28.687 1.00 97.44 259 GLY A O 1
ATOM 1890 N N . ALA A 1 260 ? -8.821 1.173 28.767 1.00 97.75 260 ALA A N 1
ATOM 1891 C CA . ALA A 1 260 ? -9.660 1.145 29.964 1.00 97.75 260 ALA A CA 1
ATOM 1892 C C . ALA A 1 260 ? -11.130 0.765 29.707 1.00 97.75 260 ALA A C 1
ATOM 1894 O O . ALA A 1 260 ? -11.906 0.765 30.655 1.00 97.75 260 ALA A O 1
ATOM 1895 N N . GLY A 1 261 ? -11.524 0.511 28.456 1.00 98.19 261 GLY A N 1
ATOM 1896 C CA . GLY A 1 261 ? -12.910 0.191 28.117 1.00 98.19 261 GLY A CA 1
ATOM 1897 C C . GLY A 1 261 ? -13.223 -1.286 27.982 1.00 98.19 261 GLY A C 1
ATOM 1898 O O . GLY A 1 261 ? -12.520 -2.139 28.526 1.00 98.19 261 GLY A O 1
ATOM 1899 N N . THR A 1 262 ? -14.310 -1.576 27.268 1.00 98.56 262 THR A N 1
ATOM 1900 C CA . THR A 1 262 ? -14.845 -2.932 27.134 1.00 98.56 262 THR A CA 1
ATOM 1901 C C . THR A 1 262 ? -14.527 -3.539 25.774 1.00 98.56 262 THR A C 1
ATOM 1903 O O . THR A 1 262 ? -14.850 -2.972 24.730 1.00 98.56 262 THR A O 1
ATOM 1906 N N . PHE A 1 263 ? -13.968 -4.745 25.781 1.00 98.56 263 PHE A N 1
ATOM 1907 C CA . PHE A 1 263 ? -13.992 -5.635 24.627 1.00 98.56 263 PHE A CA 1
ATOM 1908 C C . PHE A 1 263 ? -15.049 -6.717 24.852 1.00 98.56 263 PHE A C 1
ATOM 1910 O O . PHE A 1 263 ? -15.048 -7.379 25.891 1.00 98.56 263 PHE A O 1
ATOM 1917 N N . GLU A 1 264 ? -15.950 -6.904 23.893 1.00 98.44 264 GLU A N 1
ATOM 1918 C CA . GLU A 1 264 ? -17.063 -7.845 24.013 1.00 98.44 264 GLU A CA 1
ATOM 1919 C C . GLU A 1 264 ? -17.197 -8.722 22.768 1.00 98.44 264 GLU A C 1
ATOM 1921 O O . GLU A 1 264 ? -17.149 -8.239 21.640 1.00 98.44 264 GLU A O 1
ATOM 1926 N N . VAL A 1 265 ? -17.413 -10.019 22.981 1.00 98.25 265 VAL A N 1
ATOM 1927 C CA . VAL A 1 265 ? -17.801 -10.988 21.952 1.00 98.25 265 VAL A CA 1
ATOM 1928 C C . VAL A 1 265 ? -19.131 -11.600 22.375 1.00 98.25 265 VAL A C 1
ATOM 1930 O O . VAL A 1 265 ? -19.191 -12.237 23.429 1.00 98.25 265 VAL A O 1
ATOM 1933 N N . THR A 1 266 ? -20.182 -11.430 21.566 1.00 97.38 266 THR A N 1
ATOM 1934 C CA . THR A 1 266 ? -21.517 -11.993 21.846 1.00 97.38 266 THR A CA 1
ATOM 1935 C C . THR A 1 266 ? -21.727 -13.326 21.136 1.00 97.38 266 THR A C 1
ATOM 1937 O O . THR A 1 266 ? -21.831 -14.370 21.770 1.00 97.38 266 THR A O 1
ATOM 1940 N N . ASP A 1 267 ? -21.787 -13.298 19.815 1.00 96.56 267 ASP A N 1
ATOM 1941 C CA . ASP A 1 267 ? -22.098 -14.423 18.926 1.00 96.56 267 ASP A CA 1
ATOM 1942 C C . ASP A 1 267 ? -21.273 -14.354 17.627 1.00 96.56 267 ASP A C 1
ATOM 1944 O O . ASP A 1 267 ? -21.525 -15.076 16.664 1.00 96.56 267 ASP A O 1
ATOM 1948 N N . GLY A 1 268 ? -20.268 -13.474 17.601 1.00 97.88 268 GLY A N 1
ATOM 1949 C CA . GLY A 1 268 ? -19.274 -13.396 16.539 1.00 97.88 268 GLY A CA 1
ATOM 1950 C C . GLY A 1 268 ? -18.065 -14.299 16.779 1.00 97.88 268 GLY A C 1
ATOM 1951 O O . GLY A 1 268 ? -18.011 -15.088 17.725 1.00 97.88 268 GLY A O 1
ATOM 1952 N N . LYS A 1 269 ? -17.060 -14.163 15.912 1.00 98.06 269 LYS A N 1
ATOM 1953 C CA . LYS A 1 269 ? -15.815 -14.935 15.935 1.00 98.06 269 LYS A CA 1
ATOM 1954 C C . LYS A 1 269 ? -14.601 -14.041 16.148 1.00 98.06 269 LYS A C 1
ATOM 1956 O O . LYS A 1 269 ? -14.447 -13.034 15.460 1.00 98.06 269 LYS A O 1
ATOM 1961 N N . ILE A 1 270 ? -13.677 -14.475 17.000 1.00 98.00 270 ILE A N 1
ATOM 1962 C CA . ILE A 1 270 ? -12.317 -13.926 17.042 1.00 98.00 270 ILE A CA 1
ATOM 1963 C C . ILE A 1 270 ? -11.279 -14.990 16.675 1.00 98.00 270 ILE A C 1
ATOM 1965 O O . ILE A 1 270 ? -11.421 -16.165 17.026 1.00 98.00 270 ILE A O 1
ATOM 1969 N N . ILE A 1 271 ? -10.242 -14.571 15.950 1.00 97.56 271 ILE A N 1
ATOM 1970 C CA . ILE A 1 271 ? -9.068 -15.389 15.621 1.00 97.56 271 ILE A CA 1
ATOM 1971 C C . ILE A 1 271 ? -7.896 -14.873 16.456 1.00 97.56 271 ILE A C 1
ATOM 1973 O O . ILE A 1 271 ? -7.549 -13.695 16.372 1.00 97.56 271 ILE A O 1
ATOM 1977 N N . ILE A 1 272 ? -7.338 -15.751 17.287 1.00 97.00 272 ILE A N 1
ATOM 1978 C CA . ILE A 1 272 ? -6.402 -15.455 18.376 1.00 97.00 272 ILE A CA 1
ATOM 1979 C C . ILE A 1 272 ? -5.027 -15.994 17.989 1.00 97.00 272 ILE A C 1
ATOM 1981 O O . ILE A 1 272 ? -4.855 -17.214 17.931 1.00 97.00 272 ILE A O 1
ATOM 1985 N N . GLY A 1 273 ? -4.070 -15.094 17.761 1.00 94.94 273 GLY A N 1
ATOM 1986 C CA . GLY A 1 273 ? -2.708 -15.450 17.357 1.00 94.94 273 GLY A CA 1
ATOM 1987 C C . GLY A 1 273 ? -1.622 -15.123 18.375 1.00 94.94 273 GLY A C 1
ATOM 1988 O O . GLY A 1 273 ? -0.502 -15.572 18.195 1.00 94.94 273 GLY A O 1
ATOM 1989 N N . GLN A 1 274 ? -1.900 -14.391 19.460 1.00 93.38 274 GLN A N 1
ATOM 1990 C CA . GLN A 1 274 ? -0.919 -14.266 20.544 1.00 93.38 274 GLN A CA 1
ATOM 1991 C C . GLN A 1 274 ? -0.745 -15.611 21.255 1.00 93.38 274 GLN A C 1
ATOM 1993 O O . GLN A 1 274 ? -1.734 -16.199 21.685 1.00 93.38 274 GLN A O 1
ATOM 1998 N N . ALA A 1 275 ? 0.501 -16.021 21.510 1.00 91.19 275 ALA A N 1
ATOM 1999 C CA . ALA A 1 275 ? 0.814 -17.221 22.294 1.00 91.19 275 ALA A CA 1
ATOM 2000 C C . ALA A 1 275 ? 0.170 -17.232 23.699 1.00 91.19 275 ALA A C 1
ATOM 2002 O O . ALA A 1 275 ? -0.161 -18.284 24.239 1.00 91.19 275 ALA A O 1
ATOM 2003 N N . GLY A 1 276 ? -0.050 -16.050 24.288 1.00 90.81 276 GLY A N 1
ATOM 2004 C CA . GLY A 1 276 ? -0.774 -15.889 25.555 1.00 90.81 276 GLY A CA 1
ATOM 2005 C C . GLY A 1 276 ? -2.296 -16.078 25.459 1.00 90.81 276 GLY A C 1
ATOM 2006 O O . GLY A 1 276 ? -2.981 -15.946 26.470 1.00 90.81 276 GLY A O 1
ATOM 2007 N N . GLY A 1 277 ? -2.837 -16.347 24.268 1.00 94.31 277 GLY A N 1
ATOM 2008 C CA . GLY A 1 277 ? -4.255 -16.590 24.021 1.00 94.31 277 GLY A CA 1
ATOM 2009 C C . GLY A 1 277 ? -5.149 -15.380 24.311 1.00 94.31 277 GLY A C 1
ATOM 2010 O O . GLY A 1 277 ? -4.863 -14.250 23.907 1.00 94.31 277 GLY A O 1
ATOM 2011 N N . ILE A 1 278 ? -6.250 -15.635 25.021 1.00 93.88 278 ILE A N 1
ATOM 2012 C CA . ILE A 1 278 ? -7.109 -14.622 25.643 1.00 93.88 278 ILE A CA 1
ATOM 2013 C C . ILE A 1 278 ? -7.316 -14.981 27.113 1.00 93.88 278 ILE A C 1
ATOM 2015 O O . ILE A 1 278 ? -7.416 -16.154 27.469 1.00 93.88 278 ILE A O 1
ATOM 2019 N N . SER A 1 279 ? -7.424 -13.971 27.966 1.00 90.44 279 SER A N 1
ATOM 2020 C CA . SER A 1 279 ? -7.761 -14.135 29.378 1.00 90.44 279 SER A CA 1
ATOM 2021 C C . SER A 1 279 ? -8.863 -13.158 29.767 1.00 90.44 279 SER A C 1
ATOM 2023 O O . SER A 1 279 ? -8.989 -12.079 29.185 1.00 90.44 279 SER A O 1
ATOM 2025 N N . SER A 1 280 ? -9.656 -13.510 30.779 1.00 85.38 280 SER A N 1
ATOM 2026 C CA . SER A 1 280 ? -10.700 -12.634 31.324 1.00 85.38 280 SER A CA 1
ATOM 2027 C C . SER A 1 280 ? -10.147 -11.446 32.123 1.00 85.38 280 SER A C 1
ATOM 2029 O O . SER A 1 280 ? -10.898 -10.531 32.437 1.00 85.38 280 SER A O 1
ATOM 2031 N N . SER A 1 281 ? -8.851 -11.435 32.454 1.00 85.94 281 SER A N 1
ATOM 2032 C CA . SER A 1 281 ? -8.172 -10.341 33.163 1.00 85.94 281 SER A CA 1
ATOM 2033 C C . SER A 1 281 ? -6.648 -10.370 32.956 1.00 85.94 281 SER A C 1
ATOM 2035 O O . SER A 1 281 ? -6.095 -11.349 32.451 1.00 85.94 281 SER A O 1
ATOM 2037 N N . GLY A 1 282 ? -5.954 -9.293 33.349 1.00 85.06 282 GLY A N 1
ATOM 2038 C CA . GLY A 1 282 ? -4.486 -9.189 33.304 1.00 85.06 282 GLY A CA 1
ATOM 2039 C C . GLY A 1 282 ? -3.907 -8.828 31.928 1.00 85.06 282 GLY A C 1
ATOM 2040 O O . GLY A 1 282 ? -4.575 -8.939 30.905 1.00 85.06 282 GLY A O 1
ATOM 2041 N N . ALA A 1 283 ? -2.659 -8.365 31.883 1.00 89.31 283 ALA A N 1
ATOM 2042 C CA . ALA A 1 283 ? -2.001 -7.917 30.649 1.00 89.31 283 ALA A CA 1
ATOM 2043 C C . ALA A 1 283 ? -1.386 -9.093 29.861 1.00 89.31 283 ALA A C 1
ATOM 2045 O O . ALA A 1 283 ? -0.172 -9.179 29.687 1.00 89.31 283 ALA A O 1
ATOM 2046 N N . THR A 1 284 ? -2.214 -10.047 29.433 1.00 90.62 284 THR A N 1
ATOM 2047 C CA . THR A 1 284 ? -1.768 -11.249 28.712 1.00 90.62 284 THR A CA 1
ATOM 2048 C C . THR A 1 284 ? -2.665 -11.517 27.509 1.00 90.62 284 THR A C 1
ATOM 2050 O O . THR A 1 284 ? -3.877 -11.326 27.581 1.00 90.62 284 THR A O 1
ATOM 2053 N N . GLY A 1 285 ? -2.063 -11.965 26.403 1.00 94.31 285 GLY A N 1
ATOM 2054 C CA . GLY A 1 285 ? -2.788 -12.339 25.193 1.00 94.31 285 GLY A CA 1
ATOM 2055 C C . GLY A 1 285 ? -3.260 -11.152 24.347 1.00 94.31 285 GLY A C 1
ATOM 2056 O O . GLY A 1 285 ? -2.846 -10.006 24.555 1.00 94.31 285 GLY A O 1
ATOM 2057 N N . ASN A 1 286 ? -4.135 -11.439 23.376 1.00 96.44 286 ASN A N 1
ATOM 2058 C CA . ASN A 1 286 ? -4.611 -10.456 22.396 1.00 96.44 286 ASN A CA 1
ATOM 2059 C C . ASN A 1 286 ? -5.531 -9.378 22.988 1.00 96.44 286 ASN A C 1
ATOM 2061 O O . ASN A 1 286 ? -5.606 -8.284 22.438 1.00 96.44 286 ASN A O 1
ATOM 2065 N N . ILE A 1 287 ? -6.265 -9.661 24.067 1.00 97.75 287 ILE A N 1
ATOM 2066 C CA . ILE A 1 287 ? -7.231 -8.715 24.640 1.00 97.75 287 ILE A CA 1
ATOM 2067 C C . ILE A 1 287 ? -6.715 -8.249 25.993 1.00 97.75 287 ILE A C 1
ATOM 2069 O O . ILE A 1 287 ? -6.632 -9.030 26.932 1.00 97.75 287 ILE A O 1
ATOM 2073 N N . GLN A 1 288 ? -6.379 -6.968 26.085 1.00 97.19 288 GLN A N 1
ATOM 2074 C CA . GLN A 1 288 ? -5.825 -6.307 27.265 1.00 97.19 288 GLN A CA 1
ATOM 2075 C C . GLN A 1 288 ? -6.621 -5.049 27.634 1.00 97.19 288 GLN A C 1
ATOM 2077 O O . GLN A 1 288 ? -6.065 -4.039 28.068 1.00 97.19 288 GLN A O 1
ATOM 2082 N N . THR A 1 289 ? -7.938 -5.109 27.449 1.00 97.81 289 THR A N 1
ATOM 2083 C CA . THR A 1 289 ? -8.867 -4.096 27.952 1.00 97.81 289 THR A CA 1
ATOM 2084 C C . THR A 1 289 ? -9.180 -4.318 29.436 1.00 97.81 289 THR A C 1
ATOM 2086 O O . THR A 1 289 ? -8.928 -5.413 29.961 1.00 97.81 289 THR A O 1
ATOM 2089 N N . ALA A 1 290 ? -9.705 -3.292 30.115 1.00 96.38 290 ALA A N 1
ATOM 2090 C CA . ALA A 1 290 ? -10.130 -3.384 31.514 1.00 96.38 290 ALA A CA 1
ATOM 2091 C C . ALA A 1 290 ? -11.313 -4.344 31.678 1.00 96.38 290 ALA A C 1
ATOM 2093 O O . ALA A 1 290 ? -11.239 -5.261 32.494 1.00 96.38 290 ALA A O 1
ATOM 2094 N N . ASP A 1 291 ? -12.337 -4.189 30.836 1.00 96.62 291 ASP A N 1
ATOM 2095 C CA . ASP A 1 291 ? -13.495 -5.075 30.814 1.00 96.62 291 ASP A CA 1
ATOM 2096 C C . ASP A 1 291 ? -13.436 -6.000 29.598 1.00 96.62 291 ASP A C 1
ATOM 2098 O O . ASP A 1 291 ? -13.141 -5.578 28.472 1.00 96.62 291 ASP A O 1
ATOM 2102 N N . ARG A 1 292 ? -13.714 -7.284 29.832 1.00 97.31 292 ARG A N 1
ATOM 2103 C CA . ARG A 1 292 ? -13.676 -8.343 28.818 1.00 97.31 292 ARG A CA 1
ATOM 2104 C C . ARG A 1 292 ? -14.884 -9.236 28.982 1.00 97.31 292 ARG A C 1
ATOM 2106 O O . ARG A 1 292 ? -15.058 -9.860 30.026 1.00 97.31 292 ARG A O 1
ATOM 2113 N N . ILE A 1 293 ? -15.705 -9.304 27.947 1.00 97.12 293 ILE A N 1
ATOM 2114 C CA . ILE A 1 293 ? -16.934 -10.088 27.954 1.00 97.12 293 ILE A CA 1
ATOM 2115 C C . ILE A 1 293 ? -16.828 -11.125 26.841 1.00 97.12 293 ILE A C 1
ATOM 2117 O O . ILE A 1 293 ? -16.826 -10.792 25.657 1.00 97.12 293 ILE A O 1
ATOM 2121 N N . PHE A 1 294 ? -16.721 -12.391 27.234 1.00 97.06 294 PHE A N 1
ATOM 2122 C CA . PHE A 1 294 ? -16.635 -13.525 26.322 1.00 97.06 294 PHE A CA 1
ATOM 2123 C C . PHE A 1 294 ? -17.858 -14.420 26.524 1.00 97.06 294 PHE A C 1
ATOM 2125 O O . PHE A 1 294 ? -17.960 -15.140 27.516 1.00 97.06 294 PHE A O 1
ATOM 2132 N N . SER A 1 295 ? -18.816 -14.322 25.609 1.00 97.06 295 SER A N 1
ATOM 2133 C CA . SER A 1 295 ? -20.038 -15.124 25.619 1.00 97.06 295 SER A CA 1
ATOM 2134 C C . SER A 1 295 ? -19.777 -16.577 25.217 1.00 97.06 295 SER A C 1
ATOM 2136 O O . SER A 1 295 ? -18.975 -16.861 24.331 1.00 97.06 295 SER A O 1
ATOM 2138 N N . THR A 1 296 ? -20.544 -17.509 25.786 1.00 96.81 296 THR A N 1
ATOM 2139 C CA . THR A 1 296 ? -20.536 -18.925 25.375 1.00 96.81 296 THR A CA 1
ATOM 2140 C C . THR A 1 296 ? -21.063 -19.152 23.958 1.00 96.81 296 THR A C 1
ATOM 2142 O O . THR A 1 296 ? -20.831 -20.215 23.394 1.00 96.81 296 THR A O 1
ATOM 2145 N N . ASN A 1 297 ? -21.771 -18.173 23.386 1.00 97.00 297 ASN A N 1
ATOM 2146 C CA . ASN A 1 297 ? -22.230 -18.211 21.995 1.00 97.00 297 ASN A CA 1
ATOM 2147 C C . ASN A 1 297 ? -21.170 -17.678 21.015 1.00 97.00 297 ASN A C 1
ATOM 2149 O O . ASN A 1 297 ? -21.345 -17.802 19.805 1.00 97.00 297 ASN A O 1
ATOM 2153 N N . GLY A 1 298 ? -20.089 -17.072 21.518 1.00 96.69 298 GLY A N 1
ATOM 2154 C CA . GLY A 1 298 ? -18.977 -16.604 20.701 1.00 96.69 298 GLY A CA 1
ATOM 2155 C C . GLY A 1 298 ? -18.108 -17.758 20.199 1.00 96.69 298 GLY A C 1
ATOM 2156 O O . GLY A 1 298 ? -17.989 -18.805 20.836 1.00 96.69 298 GLY A O 1
ATOM 2157 N N . MET A 1 299 ? -17.454 -17.553 19.058 1.00 97.69 299 MET A N 1
ATOM 2158 C CA . MET A 1 299 ? -16.476 -18.486 18.503 1.00 97.69 299 MET A CA 1
ATOM 2159 C C . MET A 1 299 ? -15.047 -17.982 18.728 1.00 97.69 299 MET A C 1
ATOM 2161 O O . MET A 1 299 ? -14.689 -16.873 18.328 1.00 97.69 299 MET A O 1
ATOM 2165 N N . TYR A 1 300 ? -14.198 -18.830 19.307 1.00 97.12 300 TYR A N 1
ATOM 2166 C CA . TYR A 1 300 ? -12.814 -18.501 19.656 1.00 97.12 300 TYR A CA 1
ATOM 2167 C C . TYR A 1 300 ? -11.866 -19.463 18.942 1.00 97.12 300 TYR A C 1
ATOM 2169 O O . TYR A 1 300 ? -11.782 -20.636 19.293 1.00 97.12 300 TYR A O 1
ATOM 2177 N N . SER A 1 301 ? -11.176 -18.978 17.910 1.00 96.50 301 SER A N 1
ATOM 2178 C CA . SER A 1 301 ? -10.264 -19.792 17.103 1.00 96.50 301 SER A CA 1
ATOM 2179 C C . SER A 1 301 ? -8.823 -19.438 17.438 1.00 96.50 301 SER A C 1
ATOM 2181 O O . SER A 1 301 ? -8.354 -18.371 17.055 1.00 96.50 301 SER A O 1
ATOM 2183 N N . TYR A 1 302 ? -8.111 -20.328 18.121 1.00 93.88 302 TYR A N 1
ATOM 2184 C CA . TYR A 1 302 ? -6.683 -20.161 18.386 1.00 93.88 302 TYR A CA 1
ATOM 2185 C C . TYR A 1 302 ? -5.862 -20.666 17.196 1.00 93.88 302 TYR A C 1
ATOM 2187 O O . TYR A 1 302 ? -6.031 -21.815 16.793 1.00 93.88 302 TYR A O 1
ATOM 2195 N N . ASN A 1 303 ? -5.003 -19.820 16.623 1.00 87.12 303 ASN A N 1
ATOM 2196 C CA . ASN A 1 303 ? -4.102 -20.198 15.527 1.00 87.12 303 ASN A CA 1
ATOM 2197 C C . ASN A 1 303 ? -2.611 -20.126 15.893 1.00 87.12 303 ASN A C 1
ATOM 2199 O O . ASN A 1 303 ? -1.795 -20.399 15.023 1.00 87.12 303 ASN A O 1
ATOM 2203 N N . GLY A 1 304 ? -2.284 -19.822 17.158 1.00 61.09 304 GLY A N 1
ATOM 2204 C CA . GLY A 1 304 ? -0.978 -20.063 17.785 1.00 61.09 304 GLY A CA 1
ATOM 2205 C C . GLY A 1 304 ? 0.237 -19.794 16.901 1.00 61.09 304 GLY A C 1
ATOM 2206 O O . GLY A 1 304 ? 0.970 -20.733 16.600 1.00 61.09 304 GLY A O 1
ATOM 2207 N N . SER A 1 305 ? 0.423 -18.536 16.499 1.00 57.62 305 SER A N 1
ATOM 2208 C CA . SER A 1 305 ? 1.649 -18.052 15.851 1.00 57.62 305 SER A CA 1
ATOM 2209 C C . SER A 1 305 ? 2.677 -17.577 16.868 1.00 57.62 305 SER A C 1
ATOM 2211 O O . SER A 1 305 ? 2.268 -16.824 17.784 1.00 57.62 305 SER A O 1
#

Foldseek 3Di:
DDEQVQEEAEAAEAEFDACGEAEYDQPHEYEHEHVEEYEYAPNGAYEYHHQYAYFYAYAAYHVGLVRHHDPAKAWHDWEDPDQFKIKIFISAQWDFVLQFPQVQKWKAWPPVRHTKHFPTWGAPPVPRNGMIMTGIHGDDAPIKMKMFGADIAHPSGHGHDHRRIYIYGHHDAFEWEQQAAEEQFDQQRTDSPYNPDGGHPGGQQPDFQYHYEFDPLYEYEQQEDGECPRYVAAEYEANGEYEHEHNGEYEQAQAAYAYAYEYEYAQHEYEFAHQQFDDQADDTGRYHYNGYYYHPNYHYHYPHD

Sequence (305 aa):
TISTNGNDITFNNVVVDSGATFQTDGATENVVVVEGNLTVNEGGNVVVEDDDKLDIQGEVGGDGADEIDSPSPFAVTAVATDLNTVLITFNKEMVEFLAENTSNYSIVSLPGLTPVTVNSATLNTGGNGRQVTFSISTIQEDVEYRITMNNLESTDGGELSTNHIKRFTKLGPVTFYSRQTGNWSVNSTWSTVSHTGSAATKNPANTPYSTVIVGDGHTVSVVSGATITNQTSVSVSGASKLLVGSSGVLNLGTKTISGAGTFEVTDGKIIIGQAGGISSSGATGNIQTADRIFSTNGMYSYNGS

Radius of gyration: 23.53 Å; Cα contacts (8 Å, |Δi|>4): 922; chains: 1; bounding box: 50×40×69 Å